Protein AF-A0A9E7U7R5-F1 (afdb_monomer)

Organism: NCBI:txid1364945

Structure (mmCIF, N/CA/C/O backbone):
data_AF-A0A9E7U7R5-F1
#
_entry.id   AF-A0A9E7U7R5-F1
#
loop_
_atom_site.group_PDB
_atom_site.id
_atom_site.type_symbol
_atom_site.label_atom_id
_atom_site.label_alt_id
_atom_site.label_comp_id
_atom_site.label_asym_id
_atom_site.label_entity_id
_atom_site.label_seq_id
_atom_site.pdbx_PDB_ins_code
_atom_site.Cartn_x
_atom_site.Cartn_y
_atom_site.Cartn_z
_atom_site.occupancy
_atom_site.B_iso_or_equiv
_atom_site.auth_seq_id
_atom_site.auth_comp_id
_atom_site.auth_asym_id
_atom_site.auth_atom_id
_atom_site.pdbx_PDB_model_num
ATOM 1 N N . MET A 1 1 ? 7.380 10.469 20.878 1.00 33.31 1 MET A N 1
ATOM 2 C CA . MET A 1 1 ? 8.190 9.343 20.387 1.00 33.31 1 MET A CA 1
ATOM 3 C C . MET A 1 1 ? 7.678 9.127 18.983 1.00 33.31 1 MET A C 1
ATOM 5 O O . MET A 1 1 ? 6.506 8.815 18.859 1.00 33.31 1 MET A O 1
ATOM 9 N N . THR A 1 2 ? 8.424 9.518 17.952 1.00 40.25 2 THR A N 1
ATOM 10 C CA . THR A 1 2 ? 7.983 9.254 16.578 1.00 40.25 2 THR A CA 1
ATOM 11 C C . THR A 1 2 ? 8.034 7.742 16.439 1.00 40.25 2 THR A C 1
ATOM 13 O O . THR A 1 2 ? 9.135 7.192 16.463 1.00 40.25 2 THR A O 1
ATOM 16 N N . ASP A 1 3 ? 6.885 7.067 16.446 1.00 56.72 3 ASP A N 1
ATOM 17 C CA . ASP A 1 3 ? 6.864 5.640 16.147 1.00 56.72 3 ASP A CA 1
ATOM 18 C C . ASP A 1 3 ? 7.475 5.489 14.756 1.00 56.72 3 ASP A C 1
ATOM 20 O O . ASP A 1 3 ? 7.026 6.106 13.788 1.00 56.72 3 ASP A O 1
ATOM 24 N N . ALA A 1 4 ? 8.612 4.797 14.695 1.00 75.75 4 ALA A N 1
ATOM 25 C CA . ALA A 1 4 ? 9.313 4.578 13.445 1.00 75.75 4 ALA A CA 1
ATOM 26 C C . ALA A 1 4 ? 8.384 3.809 12.501 1.00 75.75 4 ALA A C 1
ATOM 28 O O . ALA A 1 4 ? 7.708 2.874 12.931 1.00 75.75 4 ALA A O 1
ATOM 29 N N . VAL A 1 5 ? 8.354 4.200 11.226 1.00 89.56 5 VAL A N 1
ATOM 30 C CA . VAL A 1 5 ? 7.536 3.503 10.233 1.00 89.56 5 VAL A CA 1
ATOM 31 C C . VAL A 1 5 ? 7.956 2.030 10.149 1.00 89.56 5 VAL A C 1
ATOM 33 O O . VAL A 1 5 ? 9.146 1.708 10.088 1.00 89.56 5 VAL A O 1
ATOM 36 N N . ASP A 1 6 ? 6.983 1.123 10.128 1.00 95.75 6 ASP A N 1
ATOM 37 C CA . ASP A 1 6 ? 7.227 -0.293 9.861 1.00 95.75 6 ASP A CA 1
ATOM 38 C C . ASP A 1 6 ? 7.379 -0.497 8.344 1.00 95.75 6 ASP A C 1
ATOM 40 O O . ASP A 1 6 ? 6.399 -0.697 7.621 1.00 95.75 6 ASP A O 1
ATOM 44 N N . VAL A 1 7 ? 8.615 -0.378 7.844 1.00 97.75 7 VAL A N 1
ATOM 45 C CA . VAL A 1 7 ? 8.936 -0.570 6.417 1.00 97.75 7 VAL A CA 1
ATOM 46 C C . VAL A 1 7 ? 8.472 -1.946 5.905 1.00 97.75 7 VAL A C 1
ATOM 48 O O . VAL A 1 7 ? 7.790 -1.972 4.879 1.00 97.75 7 VAL A O 1
ATOM 51 N N . PRO A 1 8 ? 8.752 -3.085 6.581 1.00 98.12 8 PRO A N 1
ATOM 52 C CA . PRO A 1 8 ? 8.209 -4.386 6.182 1.00 98.12 8 PRO A CA 1
ATOM 53 C C . PRO A 1 8 ? 6.685 -4.416 6.005 1.00 98.12 8 PRO A C 1
ATOM 55 O O . PRO A 1 8 ? 6.193 -4.993 5.033 1.00 98.12 8 PRO A O 1
ATOM 58 N N . ALA A 1 9 ? 5.922 -3.789 6.904 1.00 98.25 9 ALA A N 1
ATOM 59 C CA . ALA A 1 9 ? 4.468 -3.732 6.770 1.00 98.25 9 ALA A CA 1
ATOM 60 C C . ALA A 1 9 ? 4.021 -2.944 5.526 1.00 98.25 9 ALA A C 1
ATOM 62 O O . ALA A 1 9 ? 3.140 -3.400 4.795 1.00 98.25 9 ALA A O 1
ATOM 63 N N . HIS A 1 10 ? 4.665 -1.813 5.234 1.00 98.62 10 HIS A N 1
ATOM 64 C CA . HIS A 1 10 ? 4.364 -1.006 4.047 1.00 98.62 10 HIS A CA 1
ATOM 65 C C . HIS A 1 10 ? 4.773 -1.704 2.745 1.00 98.62 10 HIS A C 1
ATOM 67 O O . HIS A 1 10 ? 4.044 -1.638 1.754 1.00 98.62 10 HIS A O 1
ATOM 73 N N . LEU A 1 11 ? 5.890 -2.439 2.752 1.00 98.62 11 LEU A N 1
ATOM 74 C CA . LEU A 1 11 ? 6.293 -3.285 1.631 1.00 98.62 11 LEU A CA 1
ATOM 75 C C . LEU A 1 11 ? 5.212 -4.325 1.309 1.00 98.62 11 LEU A C 1
ATOM 77 O O . LEU A 1 11 ? 4.778 -4.412 0.159 1.00 98.62 11 LEU A O 1
ATOM 81 N N . ARG A 1 12 ? 4.713 -5.046 2.324 1.00 98.75 12 ARG A N 1
ATOM 82 C CA . ARG A 1 12 ? 3.624 -6.031 2.173 1.00 98.75 12 ARG A CA 1
ATOM 83 C C . ARG A 1 12 ? 2.310 -5.391 1.722 1.00 98.75 12 ARG A C 1
ATOM 85 O O . ARG 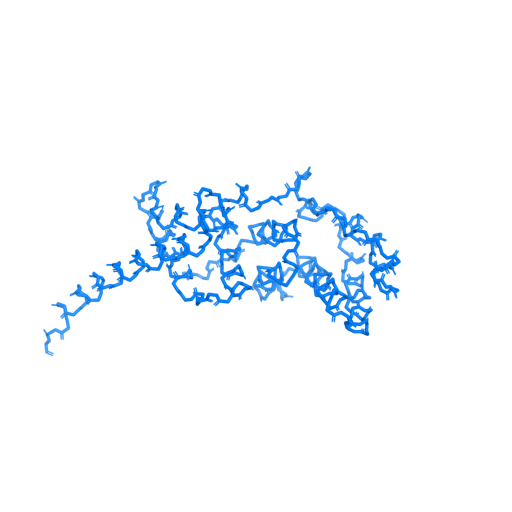A 1 12 ? 1.622 -5.964 0.880 1.00 98.75 12 ARG A O 1
ATOM 92 N N . ALA A 1 13 ? 1.980 -4.206 2.240 1.00 98.75 13 ALA A N 1
ATOM 93 C CA . ALA A 1 13 ? 0.790 -3.452 1.851 1.00 98.75 13 ALA A CA 1
ATOM 94 C C . ALA A 1 13 ? 0.795 -3.117 0.351 1.00 98.75 13 ALA A C 1
ATOM 96 O O . ALA A 1 13 ? -0.131 -3.491 -0.372 1.00 98.75 13 ALA A O 1
ATOM 97 N N . GLY A 1 14 ? 1.865 -2.480 -0.136 1.00 98.69 14 GLY A N 1
ATOM 98 C CA . GLY A 1 14 ? 2.002 -2.152 -1.554 1.00 98.69 14 GLY A CA 1
ATOM 99 C C . GLY A 1 14 ? 2.114 -3.396 -2.440 1.00 98.69 14 GLY A C 1
ATOM 100 O O . GLY A 1 14 ? 1.503 -3.438 -3.505 1.00 98.69 14 GLY A O 1
ATOM 101 N N . ALA A 1 15 ? 2.783 -4.463 -1.981 1.00 98.69 15 ALA A N 1
ATOM 102 C CA . ALA A 1 15 ? 2.848 -5.727 -2.717 1.00 98.69 15 ALA A CA 1
ATOM 103 C C . ALA A 1 15 ? 1.465 -6.369 -2.896 1.00 98.69 15 ALA A C 1
ATOM 105 O O . ALA A 1 15 ? 1.124 -6.794 -3.996 1.00 98.69 15 ALA A O 1
ATOM 106 N N . ALA A 1 16 ? 0.619 -6.371 -1.864 1.00 98.69 16 ALA A N 1
ATOM 107 C CA . ALA A 1 16 ? -0.745 -6.881 -1.976 1.00 98.69 16 ALA A CA 1
ATOM 108 C C . ALA A 1 16 ? -1.624 -6.065 -2.941 1.00 98.69 16 ALA A C 1
ATOM 110 O O . ALA A 1 16 ? -2.442 -6.634 -3.672 1.00 98.69 16 ALA A O 1
ATOM 111 N N . LEU A 1 17 ? -1.443 -4.742 -2.982 1.00 98.69 17 LEU A N 1
ATOM 112 C CA . LEU A 1 17 ? -2.119 -3.861 -3.940 1.00 98.69 17 LEU A CA 1
ATOM 113 C C . LEU A 1 17 ? -1.610 -4.080 -5.369 1.00 98.69 17 LEU A C 1
ATOM 115 O O . LEU A 1 17 ? -2.411 -4.172 -6.304 1.00 98.69 17 LEU A O 1
ATOM 119 N N . TYR A 1 18 ? -0.296 -4.242 -5.530 1.00 98.50 18 TYR A N 1
ATOM 120 C CA . TYR A 1 18 ? 0.342 -4.609 -6.789 1.00 98.50 18 TYR A CA 1
ATOM 121 C C . TYR A 1 18 ? -0.236 -5.920 -7.336 1.00 98.50 18 TYR A C 1
ATOM 123 O O . TYR A 1 18 ? -0.702 -5.952 -8.477 1.00 98.50 18 TYR A O 1
ATOM 131 N N . THR A 1 19 ? -0.300 -6.964 -6.503 1.00 98.19 19 THR A N 1
ATOM 132 C CA . THR A 1 19 ? -0.910 -8.264 -6.827 1.00 98.19 19 THR A CA 1
ATOM 133 C C . THR A 1 19 ? -2.371 -8.116 -7.258 1.00 98.19 19 THR A C 1
ATOM 135 O O . THR A 1 19 ? -2.817 -8.735 -8.223 1.00 98.19 19 THR A O 1
ATOM 138 N N . ALA A 1 20 ? -3.132 -7.229 -6.608 1.00 96.88 20 ALA A N 1
ATOM 139 C CA . ALA A 1 20 ? -4.512 -6.910 -6.987 1.00 96.88 20 ALA A CA 1
ATOM 140 C C . ALA A 1 20 ? -4.629 -6.050 -8.271 1.00 96.88 20 ALA A C 1
ATOM 142 O O . ALA A 1 20 ? -5.730 -5.643 -8.665 1.00 96.88 20 ALA A O 1
ATOM 143 N N . GLY A 1 21 ? -3.507 -5.735 -8.925 1.00 96.56 21 GLY A N 1
ATOM 144 C CA . GLY A 1 21 ? -3.427 -4.892 -10.114 1.00 96.56 21 GLY A CA 1
ATOM 145 C C . GLY A 1 21 ? -3.732 -3.416 -9.851 1.00 96.56 21 GLY A C 1
ATOM 146 O O . GLY A 1 21 ? -3.966 -2.678 -10.815 1.00 96.56 21 GLY A O 1
ATOM 147 N N . ARG A 1 22 ? -3.753 -2.996 -8.579 1.00 97.38 22 ARG A N 1
ATOM 148 C CA . ARG A 1 22 ? -3.993 -1.626 -8.106 1.00 97.38 22 ARG A CA 1
ATOM 149 C C . ARG A 1 22 ? -2.676 -0.861 -8.051 1.00 97.38 22 ARG A C 1
ATOM 151 O O . ARG A 1 22 ? -2.177 -0.524 -6.988 1.00 97.38 22 ARG A O 1
ATOM 158 N N . PHE A 1 23 ? -2.077 -0.637 -9.219 1.00 96.81 23 PHE A N 1
ATOM 159 C CA . PHE A 1 23 ? -0.739 -0.045 -9.296 1.00 96.81 23 PHE A CA 1
ATOM 160 C C . PHE A 1 23 ? -0.686 1.398 -8.796 1.00 96.81 23 PHE A C 1
ATOM 162 O O . PHE A 1 23 ? 0.307 1.761 -8.187 1.00 96.81 23 PHE A O 1
ATOM 169 N N . HIS A 1 24 ? -1.739 2.196 -9.003 1.00 96.62 24 HIS A N 1
ATOM 170 C CA . HIS A 1 24 ? -1.791 3.539 -8.424 1.00 96.62 24 HIS A CA 1
ATOM 171 C C . HIS A 1 24 ? -1.807 3.452 -6.894 1.00 96.62 24 HIS A C 1
ATOM 173 O O . HIS A 1 24 ? -0.837 3.858 -6.282 1.00 96.62 24 HIS A O 1
ATOM 179 N N . ALA A 1 25 ? -2.789 2.771 -6.294 1.00 98.12 25 ALA A N 1
ATOM 180 C CA . ALA A 1 25 ? -2.846 2.575 -4.838 1.00 98.12 25 ALA A CA 1
ATOM 181 C C . ALA A 1 25 ? -1.579 1.943 -4.219 1.00 98.12 25 ALA A C 1
ATOM 183 O O . ALA A 1 25 ? -1.218 2.234 -3.086 1.00 98.12 25 ALA A O 1
ATOM 184 N N . ALA A 1 26 ? -0.894 1.036 -4.927 1.00 98.38 26 ALA A N 1
ATOM 185 C CA . ALA A 1 26 ? 0.327 0.400 -4.421 1.00 98.38 26 ALA A CA 1
ATOM 186 C C . ALA A 1 26 ? 1.460 1.403 -4.138 1.00 98.38 26 ALA A C 1
ATOM 188 O O . ALA A 1 26 ? 2.350 1.100 -3.346 1.00 98.38 26 ALA A O 1
ATOM 189 N N . HIS A 1 27 ? 1.417 2.574 -4.779 1.00 97.75 27 HIS A N 1
ATOM 190 C CA . HIS A 1 27 ? 2.344 3.678 -4.572 1.00 97.75 27 HIS A CA 1
ATOM 191 C C . HIS A 1 27 ? 2.344 4.177 -3.122 1.00 97.75 27 HIS A C 1
ATOM 193 O O . HIS A 1 27 ? 3.408 4.291 -2.517 1.00 97.75 27 HIS A O 1
ATOM 199 N N . ASP A 1 28 ? 1.167 4.433 -2.553 1.00 97.69 28 ASP A N 1
ATOM 200 C CA . ASP A 1 28 ? 1.047 5.285 -1.364 1.00 97.69 28 ASP A CA 1
ATOM 201 C C . ASP A 1 28 ? 1.645 4.656 -0.099 1.00 97.69 28 ASP A C 1
ATOM 203 O O . ASP A 1 28 ? 2.377 5.347 0.617 1.00 97.69 28 ASP A O 1
ATOM 207 N N . PRO A 1 29 ? 1.468 3.342 0.178 1.00 98.50 29 PRO A N 1
ATOM 208 C CA . PRO A 1 29 ? 2.172 2.708 1.287 1.00 98.50 29 PRO A CA 1
ATOM 209 C C . PRO A 1 29 ? 3.695 2.802 1.138 1.00 98.50 29 PRO A C 1
ATOM 211 O O . PRO A 1 29 ? 4.409 3.038 2.115 1.00 98.50 29 PRO A O 1
ATOM 214 N N . TRP A 1 30 ? 4.218 2.633 -0.077 1.00 98.69 30 TRP A N 1
ATOM 215 C CA . TRP A 1 30 ? 5.657 2.720 -0.307 1.00 98.69 30 TRP A CA 1
ATOM 216 C C . TRP A 1 30 ? 6.170 4.157 -0.206 1.00 98.69 30 TRP A C 1
ATOM 218 O O . TRP A 1 30 ? 7.233 4.357 0.381 1.00 98.69 30 TRP A O 1
ATOM 228 N N . GLU A 1 31 ? 5.429 5.154 -0.699 1.00 98.44 31 GLU A N 1
ATOM 229 C CA . GLU A 1 31 ? 5.799 6.569 -0.566 1.00 98.44 31 GLU A CA 1
ATOM 230 C C . GLU A 1 31 ? 5.820 6.998 0.904 1.00 98.4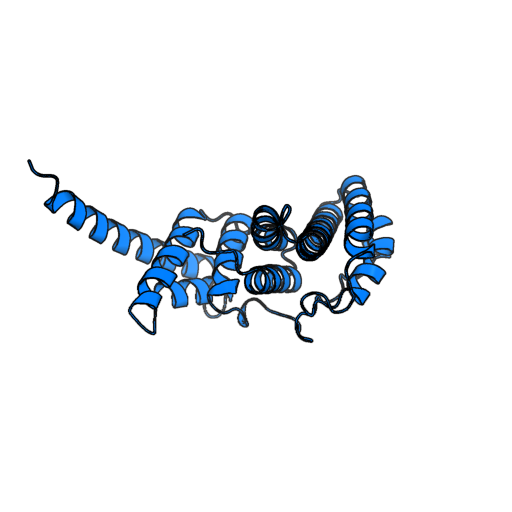4 31 GLU A C 1
ATOM 232 O O . GLU A 1 31 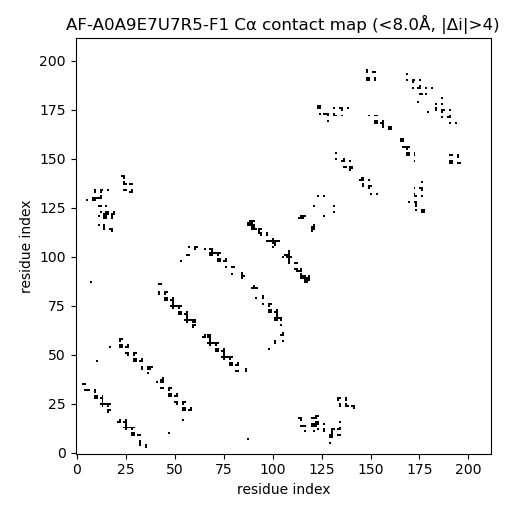? 6.782 7.631 1.349 1.00 98.44 31 GLU A O 1
ATOM 237 N N . HIS A 1 32 ? 4.818 6.588 1.687 1.00 97.75 32 HIS A N 1
ATOM 238 C CA . HIS A 1 32 ? 4.774 6.857 3.122 1.00 97.75 32 HIS A CA 1
ATOM 239 C C . HIS A 1 32 ? 6.027 6.321 3.833 1.00 97.75 32 HIS A C 1
ATOM 241 O O . HIS A 1 32 ? 6.682 7.045 4.589 1.00 97.75 32 HIS A O 1
ATOM 247 N N . ALA A 1 33 ? 6.402 5.066 3.560 1.00 98.19 33 ALA A N 1
ATOM 248 C CA . ALA A 1 33 ? 7.617 4.477 4.112 1.00 98.19 33 ALA A CA 1
ATOM 249 C C . ALA A 1 33 ? 8.887 5.181 3.609 1.00 98.19 33 ALA A C 1
ATOM 251 O O . ALA A 1 33 ? 9.799 5.436 4.396 1.00 98.19 33 ALA A O 1
ATOM 252 N N . TRP A 1 34 ? 8.937 5.544 2.325 1.00 98.50 34 TRP A N 1
ATOM 253 C CA . TRP A 1 34 ? 10.081 6.218 1.714 1.00 98.50 34 TRP A CA 1
ATOM 254 C C . TRP A 1 34 ? 10.341 7.576 2.364 1.00 98.50 34 TRP A C 1
ATOM 256 O O . TRP A 1 34 ? 11.474 7.856 2.757 1.00 98.50 34 TRP A O 1
ATOM 266 N N . LEU A 1 35 ? 9.304 8.397 2.560 1.00 97.69 35 LEU A N 1
ATOM 267 C CA . LEU A 1 35 ? 9.422 9.711 3.201 1.00 97.69 35 LEU A CA 1
ATOM 268 C C . LEU A 1 35 ? 10.071 9.635 4.588 1.00 97.69 35 LEU A C 1
ATOM 270 O O . LEU A 1 35 ? 10.824 10.535 4.959 1.00 97.69 35 LEU A O 1
ATOM 274 N N . ALA A 1 36 ? 9.811 8.562 5.334 1.00 96.81 36 ALA A N 1
ATOM 275 C CA . ALA A 1 36 ? 10.353 8.365 6.672 1.00 96.81 36 ALA A CA 1
ATOM 276 C C . ALA A 1 36 ? 11.816 7.884 6.686 1.00 96.81 36 ALA A C 1
ATOM 278 O O . ALA A 1 36 ? 12.528 8.148 7.658 1.00 96.81 36 ALA A O 1
ATOM 279 N N . VAL A 1 37 ? 12.279 7.194 5.636 1.00 96.94 37 VAL A N 1
ATOM 280 C CA . VAL A 1 37 ? 13.612 6.558 5.612 1.00 96.94 37 VAL A CA 1
ATOM 281 C C . VAL A 1 37 ? 14.587 7.153 4.595 1.00 96.94 37 VAL A C 1
ATOM 283 O O . VAL A 1 37 ? 15.779 6.854 4.661 1.00 96.94 37 VAL A O 1
ATOM 286 N N . ARG A 1 38 ? 14.131 8.030 3.688 1.00 96.88 38 ARG A N 1
ATOM 287 C CA . ARG A 1 38 ? 14.928 8.544 2.555 1.00 96.88 38 ARG A CA 1
ATOM 288 C C . ARG A 1 38 ? 16.266 9.183 2.929 1.00 96.88 38 ARG A C 1
ATOM 290 O O . ARG A 1 38 ? 17.196 9.149 2.131 1.00 96.88 38 ARG A O 1
ATOM 297 N N . ASP A 1 39 ? 16.361 9.744 4.132 1.00 96.56 39 ASP A N 1
ATOM 298 C CA . ASP A 1 39 ? 17.554 10.445 4.619 1.00 96.56 39 ASP A CA 1
ATOM 299 C C . ASP A 1 39 ? 18.406 9.585 5.576 1.00 96.56 39 ASP A C 1
ATOM 301 O O . ASP A 1 39 ? 19.482 10.010 5.999 1.00 96.56 39 ASP A O 1
ATOM 305 N N . THR A 1 40 ? 17.936 8.388 5.951 1.00 96.31 40 THR A N 1
ATOM 306 C CA . THR A 1 40 ? 18.528 7.571 7.030 1.00 96.31 40 THR A CA 1
ATOM 307 C C . THR A 1 40 ? 18.840 6.127 6.635 1.00 96.31 40 THR A C 1
ATOM 309 O O . THR A 1 40 ? 19.749 5.540 7.223 1.00 96.31 40 THR A O 1
ATOM 312 N N . ALA A 1 41 ? 18.157 5.565 5.636 1.00 96.50 41 ALA A N 1
ATOM 313 C CA . ALA A 1 41 ? 18.374 4.207 5.140 1.00 96.50 41 ALA A CA 1
ATOM 314 C C . ALA A 1 41 ? 18.407 4.203 3.596 1.00 96.50 41 ALA A C 1
ATOM 316 O O . ALA A 1 41 ? 17.365 4.063 2.958 1.00 96.50 41 ALA A O 1
ATOM 317 N N . PRO A 1 42 ? 19.588 4.384 2.973 1.00 96.56 42 PRO A N 1
ATOM 318 C CA . PRO A 1 42 ? 19.700 4.572 1.524 1.00 96.56 42 PRO A CA 1
ATOM 319 C C . PRO A 1 42 ? 19.237 3.359 0.705 1.00 96.56 42 PRO A C 1
ATOM 321 O O . PRO A 1 42 ? 18.623 3.554 -0.341 1.00 96.56 42 PRO A O 1
ATOM 324 N N . ASP A 1 43 ? 19.477 2.133 1.181 1.00 97.75 43 ASP A N 1
ATOM 325 C CA . ASP A 1 43 ? 19.045 0.917 0.477 1.00 97.75 43 ASP A CA 1
ATOM 326 C C . ASP A 1 43 ? 17.516 0.757 0.525 1.00 97.75 43 ASP A C 1
ATOM 328 O O . ASP A 1 43 ? 16.898 0.535 -0.516 1.00 97.75 43 ASP A O 1
ATOM 332 N N . ASP A 1 44 ? 16.892 0.988 1.693 1.00 98.12 44 ASP A N 1
ATOM 333 C CA . ASP A 1 44 ? 15.426 0.997 1.830 1.00 98.12 44 ASP A CA 1
ATOM 334 C C . ASP A 1 44 ? 14.817 2.092 0.942 1.00 98.12 44 ASP A C 1
ATOM 336 O O . ASP A 1 44 ? 13.821 1.876 0.252 1.00 98.12 44 ASP A O 1
ATOM 340 N N . ALA A 1 45 ? 15.435 3.276 0.929 1.00 98.12 45 ALA A N 1
ATOM 341 C CA . ALA A 1 45 ? 14.988 4.400 0.122 1.00 98.12 45 ALA A CA 1
ATOM 342 C C . ALA A 1 45 ? 15.058 4.093 -1.381 1.00 98.12 45 ALA A C 1
ATOM 344 O O . ALA A 1 45 ? 14.122 4.414 -2.111 1.00 98.12 45 ALA A O 1
ATOM 345 N N . ALA A 1 46 ? 16.142 3.465 -1.844 1.00 98.62 46 ALA A N 1
ATOM 346 C CA . ALA A 1 46 ? 16.307 3.066 -3.238 1.00 98.62 46 ALA A CA 1
ATOM 347 C C . ALA A 1 46 ? 15.327 1.952 -3.636 1.00 98.62 46 ALA A C 1
ATOM 349 O O . ALA A 1 46 ? 14.708 2.044 -4.696 1.00 98.62 46 ALA A O 1
ATOM 350 N N . LEU A 1 47 ? 15.128 0.946 -2.775 1.00 98.81 47 LEU A N 1
ATOM 351 C CA . LEU A 1 47 ? 14.132 -0.108 -2.977 1.00 98.81 47 LEU A CA 1
ATOM 352 C C . LEU A 1 47 ? 12.729 0.486 -3.141 1.00 98.81 47 LEU A C 1
ATOM 354 O O . LEU A 1 47 ? 12.073 0.247 -4.155 1.00 98.81 47 LEU A O 1
ATOM 358 N N . LEU A 1 48 ? 12.281 1.281 -2.166 1.00 98.81 48 LEU A N 1
ATOM 359 C CA . LEU A 1 48 ? 10.939 1.863 -2.162 1.00 98.81 48 LEU A CA 1
ATOM 360 C C . LEU A 1 48 ? 10.731 2.775 -3.373 1.00 98.81 48 LEU A C 1
ATOM 362 O O . LEU A 1 48 ? 9.723 2.647 -4.061 1.00 98.81 48 LEU A O 1
ATOM 366 N N . GLN A 1 49 ? 11.711 3.621 -3.698 1.00 98.62 49 GLN A N 1
ATOM 367 C CA . GLN A 1 49 ? 11.624 4.507 -4.856 1.00 98.62 49 GLN A CA 1
ATOM 368 C C . GLN A 1 49 ? 11.602 3.735 -6.182 1.00 98.62 49 GLN A C 1
ATOM 370 O O . GLN A 1 49 ? 10.868 4.093 -7.100 1.00 98.62 49 GLN A O 1
ATOM 375 N N . GLY A 1 50 ? 12.354 2.640 -6.289 1.00 98.69 50 GLY A N 1
ATOM 376 C CA . GLY A 1 50 ? 12.301 1.756 -7.450 1.00 98.69 50 GLY A CA 1
ATOM 377 C C . GLY A 1 50 ? 10.930 1.098 -7.638 1.00 98.69 50 GLY A C 1
ATOM 378 O O . GLY A 1 50 ? 10.408 1.058 -8.757 1.00 98.69 50 GLY A O 1
ATOM 379 N N . LEU A 1 51 ? 10.314 0.631 -6.550 1.00 98.75 51 LEU A N 1
ATOM 380 C CA . LEU A 1 51 ? 8.968 0.052 -6.562 1.00 98.75 51 LEU A CA 1
ATOM 381 C C . LEU A 1 51 ? 7.894 1.100 -6.908 1.00 98.75 51 LEU A C 1
ATOM 383 O O . LEU A 1 51 ? 7.078 0.853 -7.797 1.00 98.75 51 LEU A O 1
ATOM 387 N N . ILE A 1 52 ? 7.962 2.289 -6.299 1.00 98.81 52 ILE A N 1
ATOM 388 C CA . ILE A 1 52 ? 7.126 3.470 -6.593 1.00 98.81 52 ILE A CA 1
ATOM 389 C C . ILE A 1 52 ? 7.154 3.813 -8.088 1.00 98.81 52 ILE A C 1
ATOM 391 O O . ILE A 1 52 ? 6.114 3.918 -8.740 1.00 98.81 52 ILE A O 1
ATOM 395 N N . GLN A 1 53 ? 8.350 3.927 -8.669 1.00 98.69 53 GLN A N 1
ATOM 396 C CA . GLN A 1 53 ? 8.498 4.267 -10.085 1.00 98.69 53 GLN A CA 1
ATOM 397 C C . GLN A 1 53 ? 8.008 3.132 -10.996 1.00 98.69 53 GLN A C 1
ATOM 399 O O . GLN A 1 53 ? 7.444 3.391 -12.061 1.00 98.69 53 GLN A O 1
ATOM 404 N N . THR A 1 54 ? 8.165 1.872 -10.574 1.00 98.56 54 THR A N 1
ATOM 405 C CA . THR A 1 54 ? 7.656 0.703 -11.307 1.00 98.56 54 THR A CA 1
ATOM 406 C C . THR A 1 54 ? 6.130 0.730 -11.405 1.00 98.56 54 THR A C 1
ATOM 408 O O . THR A 1 54 ? 5.572 0.545 -12.492 1.00 98.56 54 THR A O 1
ATOM 411 N N . THR A 1 55 ? 5.428 0.980 -10.299 1.00 98.19 55 THR A N 1
ATOM 412 C CA . THR A 1 55 ? 3.961 1.033 -10.298 1.00 98.19 55 THR A CA 1
ATOM 413 C C . THR A 1 55 ? 3.415 2.270 -10.993 1.00 98.19 55 THR A C 1
ATOM 415 O O . THR A 1 55 ? 2.450 2.152 -11.756 1.00 98.19 55 THR A O 1
ATOM 418 N N . ALA A 1 56 ? 4.068 3.422 -10.835 1.00 97.94 56 ALA A N 1
ATOM 419 C CA . ALA A 1 56 ? 3.741 4.620 -11.597 1.00 97.94 56 ALA A CA 1
ATOM 420 C C . ALA A 1 56 ? 3.889 4.365 -13.110 1.00 97.94 56 ALA A C 1
ATOM 422 O O . ALA A 1 56 ? 2.965 4.640 -13.880 1.00 97.94 56 ALA A O 1
ATOM 423 N N . ALA A 1 57 ? 4.988 3.742 -13.554 1.00 98.06 57 ALA A N 1
ATOM 424 C CA . ALA A 1 57 ? 5.190 3.394 -14.961 1.00 98.06 57 ALA A CA 1
ATOM 425 C C . ALA A 1 57 ? 4.069 2.492 -15.506 1.00 98.06 57 ALA A C 1
ATOM 427 O O . ALA A 1 57 ? 3.533 2.743 -16.588 1.00 98.06 57 ALA A O 1
ATOM 428 N N . LEU A 1 58 ? 3.666 1.472 -14.742 1.00 96.94 58 LEU A N 1
ATOM 429 C CA . LEU A 1 58 ? 2.559 0.579 -15.095 1.00 96.94 58 LEU A CA 1
ATOM 430 C C . LEU A 1 58 ? 1.211 1.304 -15.185 1.00 96.94 58 LEU A C 1
ATOM 432 O O . LEU A 1 58 ? 0.442 1.060 -16.122 1.00 96.94 58 LEU A O 1
ATOM 436 N N . HIS A 1 59 ? 0.918 2.191 -14.233 1.00 96.19 59 HIS A N 1
ATOM 437 C CA . HIS A 1 59 ? -0.295 3.006 -14.243 1.00 96.19 59 HIS A CA 1
ATOM 438 C C . HIS A 1 59 ? -0.342 3.908 -15.486 1.00 96.19 59 HIS A C 1
ATOM 440 O O . HIS A 1 59 ? -1.311 3.868 -16.249 1.00 96.19 59 HIS A O 1
ATOM 446 N N . HIS A 1 60 ? 0.746 4.635 -15.758 1.00 96.12 60 HIS A N 1
ATOM 447 C CA . HIS A 1 60 ? 0.880 5.488 -16.938 1.00 96.12 60 HIS A CA 1
ATOM 448 C C . HIS A 1 60 ? 0.737 4.700 -18.245 1.00 96.12 60 HIS A C 1
ATOM 450 O O . HIS A 1 60 ? 0.023 5.129 -19.155 1.00 96.12 60 HIS A O 1
ATOM 456 N N . ALA A 1 61 ? 1.358 3.522 -18.330 1.00 94.44 61 ALA A N 1
ATOM 457 C CA . ALA A 1 61 ? 1.280 2.669 -19.507 1.00 94.44 61 ALA A CA 1
ATOM 458 C C . ALA A 1 61 ? -0.163 2.218 -19.788 1.00 94.44 61 ALA A C 1
ATOM 460 O O . ALA A 1 61 ? -0.625 2.302 -20.929 1.00 94.44 61 ALA A O 1
ATOM 461 N N . ARG A 1 62 ? -0.905 1.807 -18.748 1.00 93.00 62 ARG A N 1
ATOM 462 C CA . ARG A 1 62 ? -2.325 1.425 -18.851 1.00 93.00 62 ARG A CA 1
ATOM 463 C C . ARG A 1 62 ? -3.237 2.599 -19.211 1.00 93.00 62 ARG A C 1
ATOM 465 O O . ARG A 1 62 ? -4.208 2.402 -19.935 1.00 93.00 62 ARG A O 1
ATOM 472 N N . ALA A 1 63 ? -2.908 3.807 -18.762 1.00 93.38 63 ALA A N 1
ATOM 473 C CA . ALA A 1 63 ? -3.614 5.035 -19.127 1.00 93.38 63 ALA A CA 1
ATOM 474 C C . ALA A 1 63 ? -3.279 5.541 -20.550 1.00 93.38 63 ALA A C 1
ATOM 476 O O . ALA A 1 63 ? -3.833 6.543 -20.999 1.00 93.38 63 ALA A O 1
ATOM 477 N N . GLY A 1 64 ? -2.369 4.875 -21.275 1.00 93.19 64 GLY A N 1
ATOM 478 C CA . GLY A 1 64 ? -1.931 5.278 -22.614 1.00 93.19 64 GLY A CA 1
ATOM 479 C C . GLY A 1 64 ? -0.874 6.389 -22.629 1.00 93.19 64 GLY A C 1
ATOM 480 O O . GLY A 1 64 ? -0.468 6.828 -23.708 1.00 93.19 64 GLY A O 1
ATOM 481 N N . ASN A 1 65 ? -0.382 6.816 -21.462 1.00 94.19 65 ASN A N 1
ATOM 482 C CA . ASN A 1 65 ? 0.704 7.781 -21.337 1.00 94.19 65 ASN A CA 1
ATOM 483 C C . ASN A 1 65 ? 2.066 7.082 -21.490 1.00 94.19 65 ASN A C 1
ATOM 485 O O . ASN A 1 65 ? 2.738 6.747 -20.514 1.00 94.19 65 ASN A O 1
ATOM 489 N N . ARG A 1 66 ? 2.461 6.856 -22.746 1.00 92.12 66 ARG A N 1
ATOM 490 C CA . ARG A 1 66 ? 3.687 6.118 -23.093 1.00 92.12 66 ARG A CA 1
ATOM 491 C C . ARG A 1 66 ? 4.961 6.836 -22.661 1.00 92.12 66 ARG A C 1
ATOM 493 O O . ARG A 1 66 ? 5.851 6.197 -22.125 1.00 92.12 66 ARG A O 1
ATOM 500 N N . GLU A 1 67 ? 5.038 8.146 -22.883 1.00 92.44 67 GLU A N 1
ATOM 501 C CA . GLU A 1 67 ? 6.228 8.936 -22.546 1.00 92.44 67 GLU A CA 1
ATOM 502 C C . GLU A 1 67 ? 6.495 8.917 -21.037 1.00 92.44 67 GLU A C 1
ATOM 504 O O . GLU A 1 67 ? 7.617 8.635 -20.615 1.00 92.44 67 GLU A O 1
ATOM 509 N N . GLY A 1 68 ? 5.443 9.113 -20.230 1.00 94.44 68 GLY A N 1
ATOM 510 C CA . GLY A 1 68 ? 5.534 8.986 -18.777 1.00 94.44 68 GLY A CA 1
ATOM 511 C C . GLY A 1 68 ? 5.974 7.585 -18.352 1.00 94.44 68 GLY A C 1
ATOM 512 O O . GLY A 1 68 ? 6.900 7.451 -17.557 1.00 94.44 68 GLY A O 1
ATOM 513 N N . ALA A 1 69 ? 5.379 6.541 -18.936 1.00 96.38 69 ALA A N 1
ATOM 514 C CA . ALA A 1 69 ? 5.745 5.159 -18.631 1.00 96.38 69 ALA A CA 1
ATOM 515 C C . ALA A 1 69 ? 7.221 4.847 -18.934 1.00 96.38 69 ALA A C 1
ATOM 517 O O . ALA A 1 69 ? 7.895 4.247 -18.102 1.00 96.38 69 ALA A O 1
ATOM 518 N N . THR A 1 70 ? 7.740 5.287 -20.086 1.00 96.69 70 THR A N 1
ATOM 519 C CA . THR A 1 70 ? 9.144 5.074 -20.469 1.00 96.69 70 THR A CA 1
ATOM 520 C C . THR A 1 70 ? 10.108 5.719 -19.478 1.00 96.69 70 THR A C 1
ATOM 522 O O . THR A 1 70 ? 11.044 5.062 -19.019 1.00 96.69 70 THR A O 1
ATOM 525 N N . GLY A 1 71 ? 9.885 6.991 -19.133 1.00 96.88 71 GLY A N 1
ATOM 526 C CA . GLY A 1 71 ? 10.757 7.717 -18.208 1.00 96.88 71 GLY A CA 1
ATOM 527 C C . GLY A 1 71 ? 10.762 7.102 -16.807 1.00 96.88 71 GLY A C 1
ATOM 528 O O . GLY A 1 71 ? 11.825 6.897 -16.222 1.00 96.88 71 GLY A O 1
ATOM 529 N N . LEU A 1 72 ? 9.579 6.745 -16.301 1.00 98.31 72 LEU A N 1
ATOM 530 C CA . LEU A 1 72 ? 9.418 6.123 -14.988 1.00 98.31 72 LEU A CA 1
ATOM 531 C C . LEU A 1 72 ? 10.040 4.721 -14.939 1.00 98.31 72 LEU A C 1
ATOM 533 O O . LEU A 1 72 ? 10.730 4.405 -13.976 1.00 98.31 72 LEU A O 1
ATOM 537 N N . ALA A 1 73 ? 9.887 3.910 -15.990 1.00 98.31 73 ALA A N 1
ATOM 538 C CA . ALA A 1 73 ? 10.509 2.587 -16.060 1.00 98.31 73 ALA A CA 1
ATOM 539 C C . ALA A 1 73 ? 12.046 2.663 -16.093 1.00 98.31 73 ALA A C 1
ATOM 541 O O . ALA A 1 73 ? 12.716 1.861 -15.443 1.00 98.31 73 ALA A O 1
ATOM 542 N N . GLY A 1 74 ? 12.610 3.647 -16.804 1.00 97.94 74 GLY A N 1
ATOM 543 C CA . GLY A 1 74 ? 14.050 3.920 -16.772 1.00 97.94 74 GLY A CA 1
ATOM 544 C C . GLY A 1 74 ? 14.526 4.323 -15.375 1.00 97.94 74 GLY A C 1
ATOM 545 O O . GLY A 1 74 ? 15.459 3.726 -14.846 1.00 97.94 74 GLY A O 1
ATOM 546 N N . SER A 1 75 ? 13.824 5.261 -14.733 1.00 98.19 75 SER A N 1
ATOM 547 C CA . SER A 1 75 ? 14.140 5.693 -13.367 1.00 98.19 75 SER A CA 1
ATOM 548 C C . SER A 1 75 ? 14.024 4.555 -12.349 1.00 98.19 75 SER A C 1
ATOM 550 O O . SER A 1 75 ? 14.876 4.446 -11.470 1.00 98.19 75 SER A O 1
ATOM 552 N N . ALA A 1 76 ? 13.011 3.694 -12.468 1.00 98.50 76 ALA A N 1
ATOM 553 C CA . ALA A 1 76 ? 12.864 2.511 -11.627 1.00 98.50 76 ALA A CA 1
ATOM 554 C C . ALA A 1 76 ? 14.079 1.581 -11.749 1.00 98.50 76 ALA A C 1
ATOM 556 O O . ALA A 1 76 ? 14.591 1.103 -10.738 1.00 98.50 76 ALA A O 1
ATOM 557 N N . ALA A 1 77 ? 14.573 1.363 -12.973 1.00 98.31 77 ALA A N 1
ATOM 558 C CA . ALA A 1 77 ? 15.741 0.521 -13.212 1.00 98.31 77 ALA A CA 1
ATOM 559 C C . ALA A 1 77 ? 17.001 1.114 -12.569 1.00 98.31 77 ALA A C 1
ATOM 561 O O . ALA A 1 77 ? 17.757 0.377 -11.939 1.00 98.31 77 ALA A O 1
ATOM 562 N N . ASP A 1 78 ? 17.188 2.433 -12.663 1.00 98.38 78 ASP A N 1
ATOM 563 C CA . ASP A 1 78 ? 18.323 3.129 -12.049 1.00 98.38 78 ASP A CA 1
ATOM 564 C C . ASP A 1 78 ? 18.319 2.995 -10.517 1.00 98.38 78 ASP A C 1
ATOM 566 O O . ASP A 1 78 ? 19.359 2.702 -9.925 1.00 98.38 78 ASP A O 1
ATOM 570 N N . TYR A 1 79 ? 17.157 3.151 -9.869 1.00 98.44 79 TYR A N 1
ATOM 571 C CA . TYR A 1 79 ? 17.033 2.968 -8.418 1.00 98.44 79 TYR A CA 1
ATOM 572 C C . TYR A 1 79 ? 17.297 1.521 -7.994 1.00 98.44 79 TYR A C 1
ATOM 574 O O . TYR A 1 79 ? 18.049 1.282 -7.050 1.00 98.44 79 TYR A O 1
ATOM 582 N N . LEU A 1 80 ? 16.717 0.550 -8.705 1.00 98.38 80 LEU A N 1
ATOM 583 C CA . LEU A 1 80 ? 16.834 -0.862 -8.341 1.00 98.38 80 LEU A CA 1
ATOM 584 C C . LEU A 1 80 ? 18.191 -1.474 -8.699 1.00 98.38 80 LEU A C 1
ATOM 586 O O . LEU A 1 80 ? 18.505 -2.537 -8.172 1.00 98.38 80 LEU A O 1
ATOM 590 N N . ALA A 1 81 ? 19.003 -0.851 -9.558 1.00 96.88 81 ALA A N 1
ATOM 591 C CA . ALA A 1 81 ? 20.289 -1.402 -9.993 1.00 96.88 81 ALA A CA 1
ATOM 592 C C . ALA A 1 81 ? 21.301 -1.590 -8.848 1.00 96.88 81 ALA A C 1
ATOM 594 O O . ALA A 1 81 ? 22.137 -2.488 -8.916 1.00 96.88 81 ALA A O 1
ATOM 595 N N . GLY A 1 82 ? 21.242 -0.737 -7.819 1.00 93.56 82 GLY A N 1
ATOM 596 C CA . GLY A 1 82 ? 22.167 -0.766 -6.679 1.00 93.56 82 GLY A CA 1
ATOM 597 C C . GLY A 1 82 ? 21.665 -1.528 -5.450 1.00 93.56 82 GLY A C 1
ATOM 598 O O . GLY A 1 82 ? 22.441 -1.733 -4.521 1.00 93.56 82 GLY A O 1
ATOM 599 N N . VAL A 1 83 ? 20.392 -1.930 -5.428 1.00 97.94 83 VAL A N 1
ATOM 600 C CA . VAL A 1 83 ? 19.782 -2.608 -4.274 1.00 97.94 83 VAL A CA 1
ATOM 601 C C . VAL A 1 83 ? 20.264 -4.069 -4.216 1.00 97.94 83 VAL A C 1
ATOM 603 O O . VAL A 1 83 ? 20.248 -4.735 -5.248 1.00 97.94 83 VAL A O 1
ATOM 606 N N . PRO A 1 84 ? 20.705 -4.609 -3.068 1.00 96.06 84 PRO A N 1
ATOM 607 C CA . PRO A 1 84 ? 21.056 -6.029 -2.964 1.00 96.06 84 PRO A CA 1
ATOM 608 C C . PRO A 1 84 ? 19.872 -6.962 -3.264 1.00 96.06 84 PRO A C 1
ATOM 610 O O . PRO A 1 84 ? 18.733 -6.642 -2.930 1.00 96.06 84 PRO A O 1
ATOM 613 N N . ASP A 1 85 ? 20.141 -8.127 -3.857 1.00 90.56 85 ASP A N 1
ATOM 614 C CA . ASP A 1 85 ? 19.105 -9.090 -4.281 1.00 90.56 85 ASP A CA 1
ATOM 615 C C . ASP A 1 85 ? 18.313 -9.691 -3.106 1.00 90.56 85 ASP A C 1
ATOM 617 O O . ASP A 1 85 ? 17.192 -10.153 -3.286 1.00 90.56 85 ASP A O 1
ATOM 621 N N . ASP A 1 86 ? 18.891 -9.688 -1.903 1.00 91.25 86 ASP A N 1
ATOM 622 C CA . ASP A 1 86 ? 18.288 -10.174 -0.659 1.00 91.25 86 ASP A CA 1
ATOM 623 C C . ASP A 1 86 ? 17.748 -9.041 0.233 1.00 91.25 86 ASP A C 1
ATOM 625 O O . ASP A 1 86 ? 17.315 -9.273 1.365 1.00 91.25 86 ASP A O 1
ATOM 629 N N . HIS A 1 87 ? 17.756 -7.794 -0.249 1.00 97.94 87 HIS A N 1
ATOM 630 C CA . HIS A 1 87 ? 17.335 -6.659 0.560 1.00 97.94 87 HIS A CA 1
ATOM 631 C C . HIS A 1 87 ? 15.834 -6.730 0.878 1.00 97.94 87 HIS A C 1
ATOM 633 O O . HIS A 1 87 ? 14.988 -6.702 -0.016 1.00 97.94 87 HIS A O 1
ATOM 639 N N . ARG A 1 88 ? 15.509 -6.804 2.179 1.00 97.19 88 ARG A N 1
ATOM 640 C CA . ARG A 1 88 ? 14.133 -6.942 2.700 1.00 97.19 88 ARG A CA 1
ATOM 641 C C . ARG A 1 88 ? 13.386 -8.164 2.148 1.00 97.19 88 ARG A C 1
ATOM 643 O O . ARG A 1 88 ? 12.157 -8.148 2.118 1.00 97.19 88 ARG A O 1
ATOM 650 N N . ASP A 1 89 ? 14.125 -9.182 1.703 1.00 97.81 89 ASP A N 1
ATOM 651 C CA . ASP A 1 89 ? 13.581 -10.412 1.120 1.00 97.81 89 ASP A CA 1
ATOM 652 C C . ASP A 1 89 ? 12.652 -10.160 -0.088 1.00 97.81 89 ASP A C 1
ATOM 654 O O . ASP A 1 89 ? 11.765 -10.970 -0.377 1.00 97.81 89 ASP A O 1
ATOM 658 N N . VAL A 1 90 ? 12.838 -9.030 -0.789 1.00 98.19 90 VAL A N 1
ATOM 659 C CA . VAL A 1 90 ? 12.087 -8.670 -1.999 1.00 98.19 90 VAL A CA 1
ATOM 660 C C . VAL A 1 90 ? 12.764 -9.278 -3.223 1.00 98.19 90 VAL A C 1
ATOM 662 O O . VAL A 1 90 ? 13.905 -8.949 -3.535 1.00 98.19 90 VAL A O 1
ATOM 665 N N . ASP A 1 91 ? 12.040 -10.113 -3.965 1.00 97.25 91 ASP A N 1
ATOM 666 C CA . ASP A 1 91 ? 12.540 -10.708 -5.208 1.00 97.25 91 ASP A CA 1
ATOM 667 C C . ASP A 1 91 ? 12.528 -9.679 -6.353 1.00 97.25 91 ASP A C 1
ATOM 669 O O . ASP A 1 91 ? 11.506 -9.441 -7.007 1.00 97.25 91 ASP A O 1
ATOM 673 N N . LEU A 1 92 ? 13.671 -9.022 -6.568 1.00 97.38 92 LEU A N 1
ATOM 674 C CA . LEU A 1 92 ? 13.822 -7.949 -7.555 1.00 97.38 92 LEU A CA 1
ATOM 675 C C . LEU A 1 92 ? 14.135 -8.440 -8.968 1.00 97.38 92 LEU A C 1
ATOM 677 O O . LEU A 1 92 ? 13.955 -7.677 -9.921 1.00 97.38 92 LEU A O 1
ATOM 681 N N . ASP A 1 93 ? 14.589 -9.680 -9.136 1.00 97.00 93 ASP A N 1
ATOM 682 C CA . ASP A 1 93 ? 15.031 -10.196 -10.433 1.00 97.00 93 ASP A CA 1
ATOM 683 C C . ASP A 1 93 ? 13.924 -10.152 -11.500 1.00 97.00 93 ASP A C 1
ATOM 685 O O . ASP A 1 93 ? 14.168 -9.613 -12.591 1.00 97.00 93 ASP A O 1
ATOM 689 N N . PRO A 1 94 ? 12.684 -10.609 -11.221 1.00 96.81 94 PRO A N 1
ATOM 690 C CA . PRO A 1 94 ? 11.587 -10.499 -12.176 1.00 96.81 94 PRO A CA 1
ATOM 691 C C . PRO A 1 94 ? 11.275 -9.046 -12.549 1.00 96.81 94 PRO A C 1
ATOM 693 O O . PRO A 1 94 ? 11.048 -8.743 -13.722 1.00 96.81 94 PRO A O 1
ATOM 696 N N . ILE A 1 95 ? 11.300 -8.134 -11.572 1.00 97.50 95 ILE A N 1
ATOM 697 C CA . ILE A 1 95 ? 11.011 -6.710 -11.786 1.00 97.50 95 ILE A CA 1
ATOM 698 C C . ILE A 1 95 ? 12.092 -6.075 -12.663 1.00 97.50 95 ILE A C 1
ATOM 700 O O . ILE A 1 95 ? 11.779 -5.440 -13.671 1.00 97.50 95 ILE A O 1
ATOM 704 N N . ARG A 1 96 ? 13.370 -6.306 -12.355 1.00 97.94 96 ARG A N 1
ATOM 705 C CA . ARG A 1 96 ? 14.501 -5.806 -13.150 1.00 97.94 96 ARG A CA 1
ATOM 706 C C . ARG A 1 96 ? 14.471 -6.319 -14.585 1.00 97.94 96 ARG A C 1
ATOM 708 O O . ARG A 1 96 ? 14.741 -5.550 -15.504 1.00 97.94 96 ARG A O 1
ATOM 715 N N . ALA A 1 97 ? 14.110 -7.585 -14.792 1.00 97.31 97 ALA A N 1
ATOM 716 C CA . ALA A 1 97 ? 13.964 -8.160 -16.127 1.00 97.31 97 ALA A CA 1
ATOM 717 C C . ALA A 1 97 ? 12.779 -7.560 -16.909 1.00 97.31 97 ALA A C 1
ATOM 719 O O . ALA A 1 97 ? 12.825 -7.472 -18.137 1.00 97.31 97 ALA A O 1
ATOM 720 N N . PHE A 1 98 ? 11.730 -7.128 -16.208 1.00 97.75 98 PHE A N 1
ATOM 721 C CA . PHE A 1 98 ? 10.523 -6.550 -16.795 1.00 97.75 98 PHE A CA 1
ATOM 722 C C . PHE A 1 98 ? 10.695 -5.086 -17.235 1.00 97.75 98 PHE A C 1
ATOM 724 O O . PHE A 1 98 ? 10.165 -4.679 -18.275 1.00 97.75 98 PHE A O 1
ATOM 731 N N . LEU A 1 99 ? 11.462 -4.290 -16.483 1.00 98.06 99 LEU A N 1
ATOM 732 C CA . LEU A 1 99 ? 11.594 -2.843 -16.696 1.00 98.06 99 LEU A CA 1
ATOM 733 C C . LEU A 1 99 ? 12.079 -2.425 -18.099 1.00 98.06 99 LEU A C 1
ATOM 735 O O . LEU A 1 99 ? 11.488 -1.495 -18.651 1.00 98.06 99 LEU A O 1
ATOM 739 N N . PRO A 1 100 ? 13.063 -3.088 -18.744 1.00 97.25 100 PRO A N 1
ATOM 740 C CA . PRO A 1 100 ? 13.457 -2.749 -20.113 1.00 97.25 100 PRO A CA 1
ATOM 741 C C . PRO A 1 100 ? 12.316 -2.906 -21.127 1.00 97.25 100 PRO A C 1
ATOM 743 O O . PRO A 1 100 ? 12.174 -2.090 -22.039 1.00 97.25 100 PRO A O 1
ATOM 746 N N . GLY A 1 101 ? 11.479 -3.935 -20.956 1.00 96.25 101 GLY A N 1
ATOM 747 C CA . GLY A 1 101 ? 10.291 -4.143 -21.780 1.00 96.25 101 GLY A CA 1
ATOM 748 C C . GLY A 1 101 ? 9.259 -3.044 -21.548 1.00 96.25 101 GLY A C 1
ATOM 749 O O . GLY A 1 101 ? 8.773 -2.451 -22.512 1.00 96.25 101 GLY A O 1
ATOM 750 N N . LEU A 1 102 ? 8.993 -2.709 -20.280 1.00 96.00 102 LEU A N 1
ATOM 751 C CA . LEU A 1 102 ? 8.062 -1.640 -19.906 1.00 96.00 102 LEU A CA 1
ATOM 752 C C . LEU A 1 102 ? 8.508 -0.274 -20.429 1.00 96.00 102 LEU A C 1
ATOM 754 O O . LEU A 1 102 ? 7.679 0.486 -20.930 1.00 96.00 102 LEU A O 1
ATOM 758 N N . ALA A 1 103 ? 9.811 0.007 -20.379 1.00 94.62 103 ALA A N 1
ATOM 759 C CA . ALA A 1 103 ? 10.388 1.228 -20.922 1.00 94.62 103 ALA A CA 1
ATOM 760 C C . ALA A 1 103 ? 10.161 1.352 -22.438 1.00 94.62 103 ALA A C 1
ATOM 762 O O . ALA A 1 103 ? 9.978 2.460 -22.943 1.00 94.62 103 ALA A O 1
ATOM 763 N N . ALA A 1 104 ? 10.128 0.231 -23.166 1.00 93.19 104 ALA A N 1
ATOM 764 C CA . ALA A 1 104 ? 9.828 0.218 -24.594 1.00 93.19 104 ALA A CA 1
ATOM 765 C C . ALA A 1 104 ? 8.322 0.364 -24.881 1.00 93.19 104 ALA A C 1
ATOM 767 O O . ALA A 1 104 ? 7.927 1.205 -25.689 1.00 93.19 104 ALA A O 1
ATOM 768 N N . SER A 1 105 ? 7.480 -0.474 -24.268 1.00 88.31 105 SER A N 1
ATOM 769 C CA . SER A 1 105 ? 6.010 -0.377 -24.290 1.00 88.31 105 SER A CA 1
ATOM 770 C C . SER A 1 105 ? 5.376 -1.464 -23.417 1.00 88.31 105 SER A C 1
ATOM 772 O O . SER A 1 105 ? 5.967 -2.524 -23.230 1.00 88.31 105 SER A O 1
ATOM 774 N N . LEU A 1 106 ? 4.125 -1.273 -22.979 1.00 82.50 106 LEU A N 1
ATOM 775 C CA . LEU A 1 106 ? 3.391 -2.314 -22.243 1.00 82.50 106 LEU A CA 1
ATOM 776 C C . LEU A 1 106 ? 3.266 -3.629 -23.037 1.00 82.50 106 LEU A C 1
ATOM 778 O O . LEU A 1 106 ? 3.422 -4.701 -22.464 1.00 82.50 106 LEU A O 1
ATOM 782 N N . ASP A 1 107 ? 3.056 -3.548 -24.355 1.00 85.69 107 ASP A N 1
ATOM 783 C CA . ASP A 1 107 ? 2.972 -4.728 -25.229 1.00 85.69 107 ASP A CA 1
ATOM 784 C C . ASP A 1 107 ? 4.302 -5.498 -25.291 1.00 85.69 107 ASP A C 1
ATOM 786 O O . ASP A 1 107 ? 4.306 -6.726 -25.330 1.00 85.69 107 ASP A O 1
ATOM 790 N N . ALA A 1 108 ? 5.434 -4.786 -25.282 1.00 85.12 108 ALA A N 1
ATOM 791 C CA . ALA A 1 108 ? 6.763 -5.396 -25.262 1.00 85.12 108 ALA A CA 1
ATOM 792 C C . ALA A 1 108 ? 7.114 -5.996 -23.893 1.00 85.12 108 ALA A C 1
ATOM 794 O O . ALA A 1 108 ? 7.813 -7.004 -2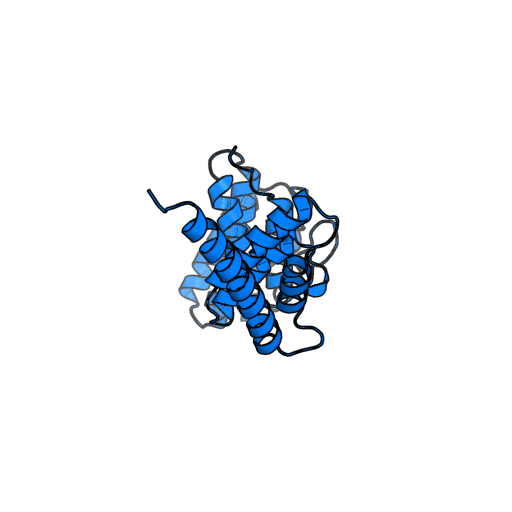3.829 1.00 85.12 108 ALA A O 1
ATOM 795 N N . ALA A 1 109 ? 6.636 -5.378 -22.811 1.00 87.06 109 ALA A N 1
ATOM 796 C CA . ALA A 1 109 ? 6.828 -5.853 -21.445 1.00 87.06 109 ALA A CA 1
ATOM 797 C C . ALA A 1 109 ? 6.034 -7.134 -21.154 1.00 87.06 109 ALA A C 1
ATOM 799 O O . ALA A 1 109 ? 6.494 -8.003 -20.418 1.00 87.06 109 ALA A O 1
ATOM 800 N N . GLY A 1 110 ? 4.835 -7.248 -21.732 1.00 91.56 110 GLY A N 1
ATOM 801 C CA . GLY A 1 110 ? 3.905 -8.329 -21.440 1.00 91.56 110 GLY A CA 1
ATOM 802 C C . GLY A 1 110 ? 3.221 -8.151 -20.083 1.00 91.56 110 GLY A C 1
ATOM 803 O O . GLY A 1 110 ? 2.844 -7.047 -19.686 1.00 91.56 110 GLY A O 1
ATOM 804 N N . THR A 1 111 ? 3.000 -9.260 -19.380 1.00 93.69 111 THR A N 1
ATOM 805 C CA . THR A 1 111 ? 2.332 -9.257 -18.074 1.00 93.69 111 THR A CA 1
ATOM 806 C C . THR A 1 111 ? 3.306 -8.815 -16.978 1.00 93.69 111 THR A C 1
ATOM 808 O O . THR A 1 111 ? 4.411 -9.354 -16.925 1.00 93.69 111 THR A O 1
ATOM 811 N N . PRO A 1 112 ? 2.911 -7.884 -16.087 1.00 95.81 112 PRO A N 1
ATOM 812 C CA . PRO A 1 112 ? 3.719 -7.533 -14.921 1.00 95.81 112 PRO A CA 1
ATOM 813 C C . PRO A 1 112 ? 4.025 -8.787 -14.083 1.00 95.81 112 PRO A C 1
ATOM 815 O O . PRO A 1 112 ? 3.104 -9.577 -13.848 1.00 95.81 112 PRO A O 1
ATOM 818 N N . PRO A 1 113 ? 5.287 -9.018 -13.683 1.00 96.88 113 PRO A N 1
ATOM 819 C CA . PRO A 1 113 ? 5.660 -10.212 -12.934 1.00 96.88 113 PRO A CA 1
ATOM 820 C C . PRO A 1 113 ? 5.105 -10.153 -11.503 1.00 96.88 113 PRO A C 1
ATOM 822 O O . PRO A 1 113 ? 4.918 -9.060 -10.981 1.00 96.88 113 PRO A O 1
ATOM 825 N N . PRO A 1 114 ? 4.873 -11.294 -10.836 1.00 96.19 114 PRO A N 1
ATOM 826 C CA . PRO A 1 114 ? 4.528 -11.287 -9.416 1.00 96.19 114 PRO A CA 1
ATOM 827 C C . PRO A 1 114 ? 5.648 -10.640 -8.588 1.00 96.19 114 PRO A C 1
ATOM 829 O O . PRO A 1 114 ? 6.831 -10.828 -8.882 1.00 96.19 114 PRO A O 1
ATOM 832 N N . LEU A 1 115 ? 5.270 -9.905 -7.539 1.00 97.25 115 LEU A N 1
ATOM 833 C CA . LEU A 1 115 ? 6.201 -9.334 -6.568 1.00 97.25 115 LEU A CA 1
ATOM 834 C C . LEU A 1 115 ? 6.226 -10.222 -5.321 1.00 97.25 115 LEU A C 1
ATOM 836 O O . LEU A 1 115 ? 5.275 -10.220 -4.533 1.00 97.25 115 LEU A O 1
ATOM 840 N N . HIS A 1 116 ? 7.304 -10.986 -5.149 1.00 97.81 116 HIS A N 1
ATOM 841 C CA . HIS A 1 116 ? 7.477 -11.834 -3.972 1.00 97.81 116 HIS A CA 1
ATOM 842 C C . HIS A 1 116 ? 8.224 -11.092 -2.866 1.00 97.81 116 HIS A C 1
ATOM 844 O O . HIS A 1 116 ? 9.223 -10.422 -3.120 1.00 97.81 116 HIS A O 1
ATOM 850 N N . ILE A 1 117 ? 7.747 -11.258 -1.635 1.00 97.88 117 ILE A N 1
ATOM 851 C CA . ILE A 1 117 ? 8.417 -10.810 -0.411 1.00 97.88 117 ILE A CA 1
ATOM 852 C C . ILE A 1 117 ? 8.384 -11.979 0.565 1.00 97.88 117 ILE A C 1
ATOM 854 O O . ILE A 1 117 ? 7.321 -12.579 0.748 1.00 97.88 117 ILE A O 1
ATOM 858 N N . ASP A 1 118 ? 9.521 -12.321 1.168 1.00 96.19 118 ASP A N 1
ATOM 859 C CA . ASP A 1 118 ? 9.668 -13.520 2.007 1.00 96.19 118 ASP A CA 1
ATOM 860 C C . ASP A 1 118 ? 9.327 -14.815 1.229 1.00 96.19 118 ASP A C 1
ATOM 862 O O . ASP A 1 118 ? 8.734 -15.760 1.757 1.00 96.19 118 ASP A O 1
ATOM 866 N N . GLY A 1 119 ? 9.639 -14.846 -0.074 1.00 96.25 119 GLY A N 1
ATOM 867 C CA . GLY A 1 119 ? 9.389 -15.996 -0.952 1.00 96.25 119 GLY A CA 1
ATOM 868 C C . GLY A 1 119 ? 7.913 -16.277 -1.261 1.00 96.25 119 GLY A C 1
ATOM 869 O O . GLY A 1 119 ? 7.590 -17.360 -1.755 1.00 96.25 119 GLY A O 1
ATOM 870 N N . ARG A 1 120 ? 7.004 -15.334 -0.980 1.00 96.62 120 ARG A N 1
ATOM 871 C CA . ARG A 1 120 ? 5.571 -15.465 -1.277 1.00 96.62 120 ARG A CA 1
ATOM 872 C C . ARG A 1 120 ? 4.992 -14.223 -1.939 1.00 96.62 120 ARG A C 1
ATOM 874 O O . ARG A 1 120 ? 5.462 -13.110 -1.731 1.00 96.62 120 ARG A O 1
ATOM 881 N N . GLU A 1 121 ? 3.925 -14.431 -2.696 1.00 97.50 121 GLU A N 1
ATOM 882 C CA . GLU A 1 121 ? 3.077 -13.359 -3.206 1.00 97.50 121 GLU A CA 1
ATOM 883 C C . GLU A 1 121 ? 2.067 -12.980 -2.112 1.00 97.50 121 GLU A C 1
ATOM 885 O O . GLU A 1 121 ? 1.432 -13.848 -1.498 1.00 97.50 121 GLU A O 1
ATOM 890 N N . TRP A 1 122 ? 1.960 -11.687 -1.817 1.00 98.19 122 TRP A N 1
ATOM 891 C CA . TRP A 1 122 ? 0.992 -11.164 -0.855 1.00 98.19 122 TRP A CA 1
ATOM 892 C C . TRP A 1 122 ? -0.300 -10.797 -1.575 1.00 98.19 122 TRP A C 1
ATOM 894 O O . TRP A 1 122 ? -0.267 -10.168 -2.631 1.00 98.19 122 TRP A O 1
ATOM 904 N N . THR A 1 123 ? -1.443 -11.162 -0.999 1.00 98.12 123 THR A N 1
ATOM 905 C CA . THR A 1 123 ? -2.767 -10.720 -1.450 1.00 98.12 123 THR A CA 1
ATOM 906 C C . THR A 1 123 ? -3.423 -9.844 -0.386 1.00 98.12 123 THR A C 1
ATOM 908 O O . THR A 1 123 ? -3.048 -9.883 0.784 1.00 98.12 123 THR A O 1
ATOM 911 N N . LEU A 1 124 ? -4.453 -9.079 -0.760 1.00 98.06 124 LEU A N 1
ATOM 912 C CA . LEU A 1 124 ? -5.204 -8.251 0.197 1.00 98.06 124 LEU A CA 1
ATOM 913 C C . LEU A 1 124 ? -5.824 -9.073 1.342 1.00 98.06 124 LEU A C 1
ATOM 915 O O . LEU A 1 124 ? -6.010 -8.550 2.435 1.00 98.06 124 LEU A O 1
ATOM 919 N N . ALA A 1 125 ? -6.128 -10.352 1.108 1.00 96.56 125 ALA A N 1
ATOM 920 C CA . ALA A 1 125 ? -6.687 -11.243 2.123 1.00 96.56 125 ALA A CA 1
ATOM 921 C C . ALA A 1 125 ? -5.637 -11.784 3.112 1.00 96.56 125 ALA A C 1
ATOM 923 O O . ALA A 1 125 ? -6.015 -12.309 4.156 1.00 96.56 125 ALA A O 1
ATOM 924 N N . ASP A 1 126 ? -4.345 -11.666 2.794 1.00 97.00 126 ASP A N 1
ATOM 925 C CA . ASP A 1 126 ? -3.243 -12.101 3.659 1.00 97.00 126 ASP A CA 1
ATOM 926 C C . ASP A 1 126 ? -2.803 -11.025 4.657 1.00 97.00 126 ASP A C 1
ATOM 928 O O . ASP A 1 126 ? -1.983 -11.298 5.533 1.00 97.00 126 ASP A O 1
ATOM 932 N N . LEU A 1 127 ? -3.276 -9.788 4.485 1.00 98.00 127 LEU A N 1
ATOM 933 C CA . LEU A 1 127 ? -2.791 -8.658 5.262 1.00 98.00 127 LEU A CA 1
ATOM 934 C C . LEU A 1 127 ? -3.311 -8.708 6.698 1.00 98.00 127 LEU A C 1
ATOM 936 O O . LEU A 1 127 ? -4.498 -8.890 6.945 1.00 98.00 127 LEU A O 1
ATOM 940 N N . GLU A 1 128 ? -2.409 -8.455 7.638 1.00 96.88 128 GLU A N 1
ATOM 941 C CA . GLU A 1 128 ? -2.723 -8.162 9.036 1.00 96.88 128 GLU A CA 1
ATOM 942 C C . GLU A 1 128 ? -2.662 -6.652 9.282 1.00 96.88 128 GLU A C 1
ATOM 944 O O . GLU A 1 128 ? -2.115 -5.917 8.459 1.00 96.88 128 GLU A O 1
ATOM 949 N N . LEU A 1 129 ? -3.179 -6.173 10.420 1.00 96.44 129 LEU A N 1
ATOM 950 C CA . LEU A 1 129 ? -3.353 -4.740 10.701 1.00 96.44 129 LEU A CA 1
ATOM 951 C C . LEU A 1 129 ? -2.145 -3.839 10.353 1.00 96.44 129 LEU A C 1
ATOM 953 O O . LEU A 1 129 ? -2.395 -2.814 9.715 1.00 96.44 129 LEU A O 1
ATOM 957 N N . PRO A 1 130 ? -0.876 -4.185 10.679 1.00 97.44 130 PRO A N 1
ATOM 958 C CA . PRO A 1 130 ? 0.279 -3.369 10.289 1.00 97.44 130 PRO A CA 1
ATOM 959 C C . PRO A 1 130 ? 0.320 -3.011 8.803 1.00 97.44 130 PRO A C 1
ATOM 961 O O . PRO A 1 130 ? 0.615 -1.872 8.454 1.00 97.44 130 PRO A O 1
ATOM 964 N N . ALA A 1 131 ? 0.004 -3.968 7.928 1.00 98.44 131 ALA A N 1
ATOM 965 C CA . ALA A 1 131 ? 0.015 -3.780 6.480 1.00 98.44 131 ALA A CA 1
ATOM 966 C C . ALA A 1 131 ? -1.381 -3.441 5.926 1.00 98.44 131 ALA A C 1
ATOM 968 O O . ALA A 1 131 ? -1.512 -2.706 4.949 1.00 98.44 131 ALA A O 1
ATOM 969 N N . ALA A 1 132 ? -2.443 -3.940 6.559 1.00 98.44 132 ALA A N 1
ATOM 970 C CA . ALA A 1 132 ? -3.818 -3.678 6.158 1.00 98.44 132 ALA A CA 1
ATOM 971 C C . ALA A 1 132 ? -4.212 -2.213 6.381 1.00 98.44 132 ALA A C 1
ATOM 973 O O . ALA A 1 132 ? -4.981 -1.683 5.592 1.00 98.44 132 ALA A O 1
ATOM 974 N N . GLY A 1 133 ? -3.681 -1.547 7.411 1.00 98.38 133 GLY A N 1
ATOM 975 C CA . GLY A 1 133 ? -3.918 -0.124 7.665 1.00 98.38 133 GLY A CA 1
ATOM 976 C C . GLY A 1 133 ? -3.536 0.775 6.481 1.00 98.38 133 GLY A C 1
ATOM 977 O O . GLY A 1 133 ? -4.432 1.377 5.887 1.00 98.38 133 GLY A O 1
ATOM 978 N N . PRO A 1 134 ? -2.251 0.845 6.084 1.00 98.50 134 PRO A N 1
ATOM 979 C CA . PRO A 1 134 ? -1.839 1.650 4.934 1.00 98.50 134 PRO A CA 1
ATOM 980 C C . PRO A 1 134 ? -2.486 1.179 3.623 1.00 98.50 134 PRO A C 1
ATOM 982 O O . PRO A 1 134 ? -2.873 2.011 2.807 1.00 98.50 134 PRO A O 1
ATOM 985 N N . ALA A 1 135 ? -2.700 -0.132 3.434 1.00 98.69 135 ALA A N 1
ATOM 986 C CA . ALA A 1 135 ? -3.425 -0.626 2.262 1.00 98.69 135 ALA A CA 1
ATOM 987 C C . ALA A 1 135 ? -4.891 -0.155 2.219 1.00 98.69 135 ALA A C 1
ATOM 989 O O . ALA A 1 135 ? -5.424 0.095 1.141 1.00 98.69 135 ALA A O 1
ATOM 990 N N . ALA A 1 136 ? -5.556 -0.038 3.372 1.00 98.50 136 ALA A N 1
ATOM 991 C CA . ALA A 1 136 ? -6.930 0.441 3.459 1.00 98.50 136 ALA A CA 1
ATOM 992 C C . ALA A 1 136 ? -7.042 1.920 3.089 1.00 98.50 136 ALA A C 1
ATOM 994 O O . ALA A 1 136 ? -7.981 2.285 2.390 1.00 98.50 136 ALA A O 1
ATOM 995 N N . VAL A 1 137 ? -6.105 2.753 3.544 1.00 98.56 137 VAL A N 1
ATOM 996 C CA . VAL A 1 137 ? -6.080 4.183 3.202 1.00 98.56 137 VAL A CA 1
ATOM 997 C C . VAL A 1 137 ? -5.901 4.349 1.692 1.00 98.56 137 VAL A C 1
ATOM 999 O O . VAL A 1 137 ? -6.771 4.918 1.041 1.00 98.56 137 VAL A O 1
ATOM 1002 N N . ALA A 1 138 ? -4.891 3.695 1.111 1.00 98.44 138 ALA A N 1
ATOM 1003 C CA . ALA A 1 138 ? -4.645 3.742 -0.332 1.00 98.44 138 ALA A CA 1
ATOM 1004 C C . ALA A 1 138 ? -5.826 3.208 -1.173 1.00 98.44 138 ALA A C 1
ATOM 1006 O O . ALA A 1 138 ? -6.164 3.750 -2.222 1.00 98.44 138 ALA A O 1
ATOM 1007 N N . LEU A 1 139 ? -6.505 2.144 -0.716 1.00 97.88 139 LEU A N 1
ATOM 1008 C CA . LEU A 1 139 ? -7.718 1.639 -1.378 1.00 97.88 139 LEU A CA 1
ATOM 1009 C C . LEU A 1 139 ? -8.901 2.597 -1.270 1.00 97.88 139 LEU A C 1
ATOM 1011 O O . LEU A 1 139 ? -9.746 2.611 -2.165 1.00 97.88 139 LEU A O 1
ATOM 1015 N N . ALA A 1 140 ? -9.017 3.327 -0.161 1.00 98.19 140 ALA A N 1
ATOM 1016 C CA . ALA A 1 140 ? -10.079 4.302 0.006 1.00 98.19 140 ALA A CA 1
ATOM 1017 C C . ALA A 1 140 ? -9.925 5.430 -1.018 1.00 98.19 140 ALA A C 1
ATOM 1019 O O . ALA A 1 140 ? -10.898 5.718 -1.714 1.00 98.19 140 ALA A O 1
ATOM 1020 N N . GLU A 1 141 ? -8.712 5.960 -1.187 1.00 97.56 141 GLU A N 1
ATOM 1021 C CA . GLU A 1 141 ? -8.408 6.960 -2.214 1.00 97.56 141 GLU A CA 1
ATOM 1022 C C . GLU A 1 141 ? -8.668 6.423 -3.633 1.00 97.56 141 GLU A C 1
ATOM 1024 O O . GLU A 1 141 ? -9.444 7.009 -4.392 1.00 97.56 141 GLU A O 1
ATOM 1029 N N . ASP A 1 142 ? -8.084 5.268 -3.978 1.00 96.62 142 ASP A N 1
ATOM 1030 C CA . ASP A 1 142 ? -8.165 4.668 -5.322 1.00 96.62 142 ASP A CA 1
ATOM 1031 C C . ASP A 1 142 ? -9.608 4.353 -5.751 1.00 96.62 142 ASP A C 1
ATOM 1033 O O . ASP A 1 142 ? -9.958 4.478 -6.927 1.00 96.62 142 ASP A O 1
ATOM 1037 N N . GLU A 1 143 ? -10.476 3.987 -4.801 1.00 95.81 143 GLU A N 1
ATOM 1038 C CA . GLU A 1 143 ? -11.897 3.727 -5.059 1.00 95.81 143 GLU A CA 1
ATOM 1039 C C . GLU A 1 143 ? -12.807 4.958 -4.855 1.00 95.81 143 GLU A C 1
ATOM 1041 O O . GLU A 1 143 ? -14.023 4.861 -5.051 1.00 95.81 143 GLU A O 1
ATOM 1046 N N . GLY A 1 144 ? -12.245 6.127 -4.527 1.00 97.44 144 GLY A N 1
ATOM 1047 C CA . GLY A 1 144 ? -12.970 7.396 -4.411 1.00 97.44 144 GLY A CA 1
ATOM 1048 C C . GLY A 1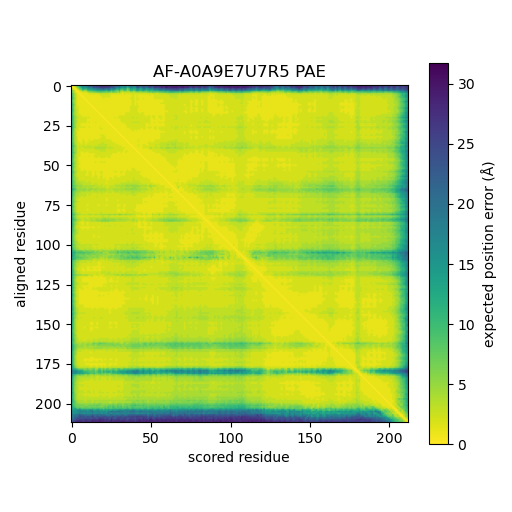 144 ? -13.808 7.545 -3.136 1.00 97.44 144 GLY A C 1
ATOM 1049 O O . GLY A 1 144 ? -14.797 8.285 -3.126 1.00 97.44 144 GLY A O 1
ATOM 1050 N N . PHE A 1 145 ? -13.453 6.826 -2.074 1.00 98.00 145 PHE A N 1
ATOM 1051 C CA . PHE A 1 145 ? -13.999 7.027 -0.737 1.00 98.00 145 PHE A CA 1
ATOM 1052 C C . PHE A 1 145 ? -13.274 8.170 -0.015 1.00 98.00 145 PHE A C 1
ATOM 1054 O O . PHE A 1 145 ? -12.136 8.494 -0.325 1.00 98.00 145 PHE A O 1
ATOM 1061 N N . ASP A 1 146 ? -13.918 8.759 0.996 1.00 98.12 146 ASP A N 1
ATOM 1062 C CA . ASP A 1 146 ? -13.201 9.625 1.936 1.00 98.12 146 ASP A CA 1
ATOM 1063 C C . ASP A 1 146 ? -12.301 8.751 2.823 1.00 98.12 146 ASP A C 1
ATOM 1065 O O . ASP A 1 146 ? -12.793 7.859 3.526 1.00 98.12 146 ASP A O 1
ATOM 1069 N N . GLU A 1 147 ? -10.995 8.995 2.772 1.00 97.88 147 GLU A N 1
ATOM 1070 C CA . GLU A 1 147 ? -9.963 8.293 3.541 1.00 97.88 147 GLU A CA 1
ATOM 1071 C C . GLU A 1 147 ? -10.035 8.618 5.032 1.00 97.88 147 GLU A C 1
ATOM 1073 O O . GLU A 1 147 ? -9.634 7.808 5.870 1.00 97.88 147 GLU A O 1
ATOM 1078 N N . SER A 1 148 ? -10.614 9.770 5.380 1.00 98.06 148 SER A N 1
ATOM 1079 C CA . SER A 1 148 ? -10.615 10.289 6.739 1.00 98.06 148 SER A CA 1
ATOM 1080 C C . SER A 1 148 ? -11.118 9.265 7.776 1.00 98.06 148 SER A C 1
ATOM 1082 O O . SER A 1 148 ? -10.397 8.964 8.737 1.00 98.06 148 SER A O 1
ATOM 1084 N N . PRO A 1 149 ? -12.313 8.661 7.619 1.00 98.44 149 PRO A N 1
ATOM 1085 C CA . PRO A 1 149 ? -12.766 7.604 8.518 1.00 98.44 149 PRO A CA 1
ATOM 1086 C C . PRO A 1 149 ? -11.836 6.385 8.573 1.00 98.44 149 PRO A C 1
ATOM 1088 O O . PRO A 1 149 ? -11.732 5.756 9.622 1.00 98.44 149 PRO A O 1
ATOM 1091 N N . VAL A 1 150 ? -11.150 6.042 7.482 1.00 98.50 150 VAL A N 1
ATOM 1092 C CA . VAL A 1 150 ? -10.243 4.886 7.423 1.00 98.50 150 VAL A CA 1
ATOM 1093 C C . VAL A 1 150 ? -8.986 5.141 8.251 1.00 98.50 150 VAL A C 1
ATOM 1095 O O . VAL A 1 150 ? -8.652 4.322 9.105 1.00 98.50 150 VAL A O 1
ATOM 1098 N N . GLU A 1 151 ? -8.360 6.307 8.106 1.00 98.19 151 GLU A N 1
ATOM 1099 C CA . GLU A 1 151 ? -7.219 6.724 8.937 1.00 98.19 151 GLU A CA 1
ATOM 1100 C C . GLU A 1 151 ? -7.570 6.737 10.434 1.00 98.19 151 GLU A C 1
ATOM 1102 O O . GLU A 1 151 ? -6.802 6.283 11.291 1.00 98.19 151 GLU A O 1
ATOM 1107 N N . ARG A 1 152 ? -8.773 7.228 10.766 1.00 98.31 152 ARG A N 1
ATOM 1108 C CA . ARG A 1 152 ? -9.276 7.228 12.148 1.00 98.31 152 ARG A CA 1
ATOM 1109 C C . ARG A 1 152 ? -9.505 5.816 12.663 1.00 98.31 152 ARG A C 1
ATOM 1111 O O . ARG A 1 152 ? -9.142 5.530 13.799 1.00 98.31 152 ARG A O 1
ATOM 1118 N N . ALA A 1 153 ? -10.057 4.925 11.843 1.00 98.50 153 ALA A N 1
ATOM 1119 C CA . ALA A 1 153 ? -10.201 3.525 12.219 1.00 98.50 153 ALA A CA 1
ATOM 1120 C C . ALA A 1 153 ? -8.841 2.870 12.491 1.00 98.50 153 ALA A C 1
ATOM 1122 O O . ALA A 1 153 ? -8.741 2.111 13.449 1.00 98.50 153 ALA A O 1
ATOM 1123 N N . VAL A 1 154 ? -7.795 3.178 11.712 1.00 98.00 154 VAL A N 1
ATOM 1124 C CA . VAL A 1 154 ? -6.431 2.677 11.972 1.00 98.00 154 VAL A CA 1
ATOM 1125 C C . VAL A 1 154 ? -5.930 3.177 13.327 1.00 98.00 154 VAL A C 1
ATOM 1127 O O . VAL A 1 154 ? -5.459 2.379 14.136 1.00 98.00 154 VAL A O 1
ATOM 1130 N N . THR A 1 155 ? -6.104 4.469 13.616 1.00 97.12 155 THR A N 1
ATOM 1131 C CA . THR A 1 155 ? -5.751 5.055 14.921 1.00 97.12 155 THR A CA 1
ATOM 1132 C C . THR A 1 155 ? -6.485 4.362 16.074 1.00 97.12 155 THR A C 1
ATOM 1134 O O . THR A 1 155 ? -5.854 3.935 17.041 1.00 97.12 155 THR A O 1
ATOM 1137 N N . PHE A 1 156 ? -7.807 4.192 15.970 1.00 97.88 156 PHE A N 1
ATOM 1138 C CA . PHE A 1 156 ? -8.595 3.512 17.000 1.00 97.88 156 PHE A CA 1
ATOM 1139 C C . PHE A 1 156 ? -8.247 2.029 17.133 1.00 97.88 156 PHE A C 1
ATOM 1141 O O . PHE A 1 156 ? -8.238 1.513 18.246 1.00 97.88 156 PHE A O 1
ATOM 1148 N N . ALA A 1 157 ? -7.920 1.346 16.035 1.00 97.94 157 ALA A N 1
ATOM 1149 C CA . ALA A 1 157 ? -7.504 -0.049 16.076 1.00 97.94 157 ALA A CA 1
ATOM 1150 C C . ALA A 1 157 ? -6.226 -0.230 16.901 1.00 97.94 157 ALA A C 1
ATOM 1152 O O . ALA A 1 157 ? -6.165 -1.118 17.749 1.00 97.94 157 ALA A O 1
ATOM 1153 N N . TRP A 1 158 ? -5.231 0.635 16.700 1.00 96.75 158 TRP A N 1
ATOM 1154 C CA . TRP A 1 158 ? -4.003 0.606 17.493 1.00 96.75 158 TRP A CA 1
ATOM 1155 C C . TRP A 1 158 ? -4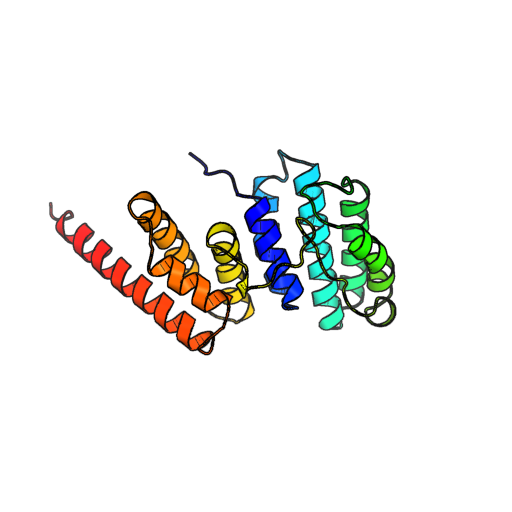.228 0.989 18.954 1.00 96.75 158 TRP A C 1
ATOM 1157 O O . TRP A 1 158 ? -3.657 0.349 19.835 1.00 96.75 158 TRP A O 1
ATOM 1167 N N . ALA A 1 159 ? -5.088 1.977 19.219 1.00 96.12 159 ALA A N 1
ATOM 1168 C CA . ALA A 1 159 ? -5.453 2.355 20.582 1.00 96.12 159 ALA A CA 1
ATOM 1169 C C . ALA A 1 159 ? -6.151 1.205 21.330 1.00 96.12 159 ALA A C 1
ATOM 1171 O O . ALA A 1 159 ? -5.759 0.878 22.445 1.00 96.12 159 ALA A O 1
ATOM 1172 N N . ASP A 1 160 ? -7.125 0.540 20.702 1.00 96.69 160 ASP A N 1
ATOM 1173 C CA . ASP A 1 160 ? -7.788 -0.639 21.268 1.00 96.69 160 ASP A CA 1
ATOM 1174 C C . ASP A 1 160 ? -6.778 -1.760 21.559 1.00 96.69 160 ASP A C 1
ATOM 1176 O O . ASP A 1 160 ? -6.826 -2.386 22.618 1.00 96.69 160 ASP A O 1
ATOM 1180 N N . LEU A 1 161 ? -5.860 -2.021 20.620 1.00 96.06 161 LEU A N 1
ATOM 1181 C CA . LEU A 1 161 ? -4.894 -3.117 20.723 1.00 96.06 161 LEU A CA 1
ATOM 1182 C C . LEU A 1 161 ? -3.802 -2.891 21.775 1.00 96.06 161 LEU A C 1
ATOM 1184 O O . LEU A 1 161 ? -3.151 -3.849 22.192 1.00 96.06 161 LEU A O 1
ATOM 1188 N N . ALA A 1 162 ? -3.615 -1.652 22.230 1.00 95.50 162 ALA A N 1
ATOM 1189 C CA . ALA A 1 162 ? -2.734 -1.357 23.353 1.00 95.50 162 ALA A CA 1
ATOM 1190 C C . ALA A 1 162 ? -3.266 -1.953 24.672 1.00 95.50 162 ALA A C 1
ATOM 1192 O O . ALA A 1 162 ? -2.473 -2.375 25.515 1.00 95.50 162 ALA A O 1
ATOM 1193 N N . ASP A 1 163 ? -4.594 -2.041 24.820 1.00 95.25 163 ASP A N 1
ATOM 1194 C CA . ASP A 1 163 ? -5.268 -2.455 26.058 1.00 95.25 163 ASP A CA 1
ATOM 1195 C C . ASP A 1 163 ? -6.045 -3.783 25.931 1.00 95.25 163 ASP A C 1
ATOM 1197 O O . ASP A 1 163 ? -6.467 -4.368 26.934 1.00 95.25 163 ASP A O 1
ATOM 1201 N N . SER A 1 164 ? -6.255 -4.283 24.710 1.00 95.44 164 SER A N 1
ATOM 1202 C CA . SER A 1 164 ? -7.080 -5.457 24.403 1.00 95.44 164 SER A CA 1
ATOM 1203 C C . SER A 1 164 ? -6.460 -6.303 23.285 1.00 95.44 164 SER A C 1
ATOM 1205 O O . SER A 1 164 ? -5.890 -5.765 22.348 1.00 95.44 164 SER A O 1
ATOM 1207 N N . PRO A 1 165 ? -6.610 -7.641 23.289 1.00 93.75 165 PRO A N 1
ATOM 1208 C CA . PRO A 1 165 ? -6.119 -8.487 22.196 1.00 93.75 165 PRO A CA 1
ATOM 1209 C C . PRO A 1 165 ? -6.957 -8.385 20.908 1.00 93.75 165 PRO A C 1
ATOM 1211 O O . PRO A 1 165 ? -6.629 -9.021 19.910 1.00 93.75 165 PRO A O 1
ATOM 1214 N N . THR A 1 166 ? -8.075 -7.658 20.933 1.00 95.69 166 THR A N 1
ATOM 1215 C CA . THR A 1 166 ? -9.023 -7.557 19.815 1.00 95.69 166 THR A CA 1
ATOM 1216 C C . THR A 1 166 ? -9.487 -6.122 19.622 1.00 95.69 166 THR A C 1
ATOM 1218 O O . THR A 1 166 ? -9.740 -5.433 20.613 1.00 95.69 166 THR A O 1
ATOM 1221 N N . SER A 1 167 ? -9.714 -5.725 18.367 1.00 97.81 167 SER A N 1
ATOM 1222 C CA . SER A 1 167 ? -10.338 -4.449 18.011 1.00 97.81 167 SER A CA 1
ATOM 1223 C C . SER A 1 167 ? -11.383 -4.630 16.913 1.00 97.81 167 SER A C 1
ATOM 1225 O O . SER A 1 167 ? -11.102 -5.166 15.841 1.00 97.81 167 SER A O 1
ATOM 1227 N N . ALA A 1 168 ? -12.579 -4.088 17.145 1.00 96.75 168 ALA A N 1
ATOM 1228 C CA . ALA A 1 168 ? -13.626 -4.059 16.128 1.00 96.75 168 ALA A CA 1
ATOM 1229 C C . ALA A 1 168 ? -13.269 -3.146 14.938 1.00 96.75 168 ALA A C 1
ATOM 1231 O O . ALA A 1 168 ? -13.839 -3.308 13.857 1.00 96.75 168 ALA A O 1
ATOM 1232 N N . PHE A 1 169 ? -12.357 -2.183 15.127 1.00 98.19 169 PHE A N 1
ATOM 1233 C CA . PHE A 1 169 ? -11.825 -1.361 14.041 1.00 98.19 169 PHE A CA 1
ATOM 1234 C C . PHE A 1 169 ? -10.827 -2.144 13.195 1.00 98.19 169 PHE A C 1
ATOM 1236 O O . PHE A 1 169 ? -10.929 -2.092 11.972 1.00 98.19 169 PHE A O 1
ATOM 1243 N N . ALA A 1 170 ? -9.949 -2.939 13.819 1.00 97.69 170 ALA A N 1
ATOM 1244 C CA . ALA A 1 170 ? -9.064 -3.849 13.091 1.00 97.69 170 ALA A CA 1
ATOM 1245 C C . ALA A 1 170 ? -9.872 -4.825 12.219 1.00 97.69 170 ALA A C 1
ATOM 1247 O O . ALA A 1 170 ? -9.628 -4.919 11.019 1.00 97.69 170 ALA A O 1
ATOM 1248 N N . ASP A 1 171 ? -10.910 -5.455 12.778 1.00 96.50 171 ASP A N 1
ATOM 1249 C CA . ASP A 1 171 ? -11.801 -6.346 12.022 1.00 96.50 171 ASP A CA 1
ATOM 1250 C C . ASP A 1 171 ? -12.486 -5.629 10.845 1.00 96.50 171 ASP A C 1
ATOM 1252 O O . ASP A 1 171 ? -12.640 -6.192 9.758 1.00 96.50 171 ASP A O 1
ATOM 1256 N N . ALA A 1 172 ? -12.905 -4.373 11.041 1.00 96.69 172 ALA A N 1
ATOM 1257 C CA . ALA A 1 172 ? -13.537 -3.575 9.994 1.00 96.69 172 ALA A CA 1
ATOM 1258 C C . ALA A 1 172 ? -12.555 -3.199 8.871 1.00 96.69 172 ALA A C 1
ATOM 1260 O O . ALA A 1 172 ? -12.936 -3.263 7.701 1.00 96.69 172 ALA A O 1
ATOM 1261 N N . ILE A 1 173 ? -11.309 -2.852 9.212 1.00 98.00 173 ILE A N 1
ATOM 1262 C CA . ILE A 1 173 ? -10.228 -2.573 8.255 1.00 98.00 173 ILE A CA 1
ATOM 1263 C C . ILE A 1 173 ? -9.935 -3.823 7.426 1.00 98.00 173 ILE A C 1
ATOM 1265 O O . ILE A 1 173 ? -9.960 -3.762 6.200 1.00 98.00 173 ILE A O 1
ATOM 1269 N N . LEU A 1 174 ? -9.740 -4.973 8.076 1.00 97.00 174 LEU A N 1
ATOM 1270 C CA . LEU A 1 174 ? -9.466 -6.241 7.396 1.00 97.00 174 LEU A CA 1
ATOM 1271 C C . LEU A 1 174 ? -10.605 -6.632 6.446 1.00 97.00 174 LEU A C 1
ATOM 1273 O O . LEU A 1 174 ? -10.359 -7.009 5.300 1.00 97.00 174 LEU A O 1
ATOM 1277 N N . ALA A 1 175 ? -11.861 -6.473 6.876 1.00 95.62 175 ALA A N 1
ATOM 1278 C CA . ALA A 1 175 ? -13.021 -6.725 6.024 1.00 95.62 175 ALA A CA 1
ATOM 1279 C C . ALA A 1 175 ? -13.090 -5.772 4.815 1.00 95.62 175 ALA A C 1
ATOM 1281 O O . ALA A 1 175 ? -13.441 -6.200 3.713 1.00 95.62 175 ALA A O 1
ATOM 1282 N N . PHE A 1 176 ? -12.758 -4.491 5.007 1.00 97.31 176 PHE A N 1
ATOM 1283 C CA . PHE A 1 176 ? -12.702 -3.502 3.930 1.00 97.31 176 PHE A CA 1
ATOM 1284 C C . PHE A 1 176 ? -11.601 -3.836 2.914 1.00 97.31 176 PHE A C 1
ATOM 1286 O O . PHE A 1 176 ? -11.869 -3.882 1.712 1.00 97.31 176 PHE A O 1
ATOM 1293 N N . VAL A 1 177 ? -10.392 -4.145 3.383 1.00 97.56 177 VAL A N 1
ATOM 1294 C CA . VAL A 1 177 ? -9.235 -4.472 2.539 1.00 97.56 177 VAL A CA 1
ATOM 1295 C C . VAL A 1 177 ? -9.474 -5.754 1.749 1.00 97.56 177 VAL A C 1
ATOM 1297 O O . VAL A 1 177 ? -9.416 -5.733 0.517 1.00 97.56 177 VAL A O 1
ATOM 1300 N N . ALA A 1 178 ? -9.837 -6.848 2.424 1.00 93.75 178 ALA A N 1
ATOM 1301 C CA . ALA A 1 178 ? -10.031 -8.145 1.781 1.00 93.75 178 ALA A CA 1
ATOM 1302 C C . ALA A 1 178 ? -11.165 -8.126 0.739 1.00 93.75 178 ALA A C 1
ATOM 1304 O O . ALA A 1 178 ? -11.126 -8.879 -0.233 1.00 93.75 178 ALA A O 1
ATOM 1305 N N . GLY A 1 179 ? -12.190 -7.281 0.924 1.00 86.38 179 GLY A N 1
ATOM 1306 C CA . GLY A 1 179 ? -13.348 -7.213 0.023 1.00 86.38 179 GLY A CA 1
ATOM 1307 C C . GLY A 1 179 ? -14.155 -8.519 -0.035 1.00 86.38 179 GLY A C 1
ATOM 1308 O O . GLY A 1 179 ? -14.925 -8.744 -0.968 1.00 86.38 179 GLY A O 1
ATOM 1309 N N . THR A 1 180 ? -13.965 -9.409 0.942 1.00 73.94 180 THR A N 1
ATOM 1310 C CA . THR A 1 180 ? -14.628 -10.713 1.015 1.00 73.94 180 THR A CA 1
ATOM 1311 C C . THR A 1 180 ? -15.935 -10.621 1.801 1.00 73.94 180 THR A C 1
ATOM 1313 O O . THR A 1 180 ? -16.002 -9.993 2.854 1.00 73.94 180 THR A O 1
ATOM 1316 N N . GLY A 1 181 ? -16.985 -11.296 1.325 1.00 71.12 181 GLY A N 1
ATOM 1317 C CA . GLY A 1 181 ? -18.260 -11.456 2.042 1.00 71.12 181 GLY A CA 1
ATOM 1318 C C . GLY A 1 181 ? -19.278 -10.321 1.862 1.00 71.12 181 GLY A C 1
ATOM 1319 O O . GLY A 1 181 ? -20.478 -10.571 1.971 1.00 71.12 181 GLY A O 1
ATOM 1320 N N . ALA A 1 182 ? -18.843 -9.104 1.533 1.00 80.19 182 ALA A N 1
ATOM 1321 C CA . ALA A 1 182 ? -19.718 -7.998 1.146 1.00 80.19 182 ALA A CA 1
ATOM 1322 C C . ALA A 1 182 ? -19.003 -7.046 0.171 1.00 80.19 182 ALA A C 1
ATOM 1324 O O . ALA A 1 182 ? -17.775 -6.986 0.185 1.00 80.19 182 ALA A O 1
ATOM 1325 N N . PRO A 1 183 ? -19.744 -6.270 -0.645 1.00 91.19 183 PRO A N 1
ATOM 1326 C CA . PRO A 1 183 ? -19.154 -5.189 -1.431 1.00 91.19 183 PRO A CA 1
ATOM 1327 C C . PRO A 1 183 ? -18.370 -4.215 -0.541 1.00 91.19 183 PRO A C 1
ATOM 1329 O O . PRO A 1 183 ? -18.823 -3.891 0.561 1.00 91.19 183 PRO A O 1
ATOM 1332 N N . ARG A 1 184 ? -17.231 -3.709 -1.030 1.00 94.38 184 ARG A N 1
ATOM 1333 C CA . ARG A 1 184 ? -16.353 -2.797 -0.276 1.00 94.38 184 ARG A CA 1
ATOM 1334 C C . ARG A 1 184 ? -17.075 -1.532 0.205 1.00 94.38 184 ARG A C 1
ATOM 1336 O O . ARG A 1 184 ? -16.845 -1.105 1.330 1.00 94.38 184 ARG A O 1
ATOM 1343 N N . THR A 1 185 ? -18.051 -1.036 -0.557 1.00 95.75 185 THR A N 1
ATOM 1344 C CA . THR A 1 185 ? -18.956 0.059 -0.152 1.00 95.75 185 THR A CA 1
ATOM 1345 C C . THR A 1 185 ? -19.690 -0.226 1.164 1.00 95.75 185 THR A C 1
ATOM 1347 O O . THR A 1 185 ? -19.777 0.632 2.036 1.00 95.75 185 THR A O 1
ATOM 1350 N N . VAL A 1 186 ? -20.165 -1.458 1.364 1.00 96.00 186 VAL A N 1
ATOM 1351 C CA . VAL A 1 186 ? -20.861 -1.869 2.593 1.00 96.00 186 VAL A CA 1
ATOM 1352 C C . VAL A 1 186 ? -19.887 -2.000 3.763 1.00 96.00 186 VAL A C 1
ATOM 1354 O O . VAL A 1 186 ? -20.244 -1.674 4.897 1.00 96.00 186 VAL A O 1
ATOM 1357 N N . ALA A 1 187 ? -18.671 -2.494 3.513 1.00 96.19 187 ALA A N 1
ATOM 1358 C CA . ALA A 1 187 ? -17.623 -2.551 4.529 1.00 96.19 187 ALA A CA 1
ATOM 1359 C C . ALA A 1 187 ? -17.211 -1.137 4.971 1.00 96.19 187 ALA A C 1
ATOM 1361 O O . ALA A 1 187 ? -17.180 -0.866 6.172 1.00 96.19 187 ALA A O 1
ATOM 1362 N N . TYR A 1 188 ? -17.026 -0.225 4.014 1.00 97.62 188 TYR A N 1
ATOM 1363 C CA . TYR A 1 188 ? -16.743 1.189 4.252 1.00 97.62 188 TYR A CA 1
ATOM 1364 C C . TYR A 1 188 ? -17.830 1.857 5.102 1.00 97.62 188 TYR A C 1
ATOM 1366 O O . TYR A 1 188 ? -17.535 2.413 6.156 1.00 97.62 188 TYR A O 1
ATOM 1374 N N . ASP A 1 189 ? -19.108 1.715 4.734 1.00 97.50 189 ASP A N 1
ATOM 1375 C CA . ASP A 1 189 ? -20.223 2.300 5.493 1.00 97.50 189 ASP A CA 1
ATOM 1376 C C . ASP A 1 189 ? -20.323 1.775 6.931 1.00 97.50 189 ASP A C 1
ATOM 1378 O O . ASP A 1 189 ? -20.832 2.453 7.828 1.00 97.50 189 ASP A O 1
ATOM 1382 N N . ARG A 1 190 ? -19.902 0.531 7.175 1.00 96.00 190 ARG A N 1
ATOM 1383 C CA . ARG A 1 190 ? -19.836 -0.033 8.531 1.00 96.00 190 ARG A CA 1
ATOM 1384 C C . ARG A 1 190 ? -18.656 0.537 9.308 1.00 96.00 190 ARG A C 1
ATOM 1386 O O . ARG A 1 190 ? -18.842 0.881 10.471 1.00 96.00 190 ARG A O 1
ATOM 1393 N N . LEU A 1 191 ? -17.484 0.630 8.684 1.00 97.50 191 LEU A N 1
ATOM 1394 C CA . LEU A 1 191 ? -16.287 1.216 9.282 1.00 97.50 191 LEU A CA 1
ATOM 1395 C C . LEU A 1 191 ? -16.538 2.681 9.655 1.00 97.50 191 LEU A C 1
ATOM 1397 O O . LEU A 1 191 ? -16.388 3.041 10.821 1.00 97.50 191 LEU A O 1
ATOM 1401 N N . ARG A 1 192 ? -17.024 3.493 8.708 1.00 98.31 192 ARG A N 1
ATOM 1402 C CA . ARG A 1 192 ? -17.321 4.917 8.912 1.00 98.31 192 ARG A CA 1
ATOM 1403 C C . ARG A 1 192 ? -18.282 5.146 10.075 1.00 98.31 192 ARG A C 1
ATOM 1405 O O . ARG A 1 192 ? -17.972 5.919 10.972 1.00 98.31 192 ARG A O 1
ATOM 1412 N N . ARG A 1 193 ? -19.410 4.426 10.118 1.00 98.00 193 ARG A N 1
ATOM 1413 C CA . ARG A 1 193 ? -20.379 4.554 11.224 1.00 98.00 193 ARG A CA 1
ATOM 1414 C C . ARG A 1 193 ? -19.770 4.231 12.585 1.00 98.00 193 ARG A C 1
ATOM 1416 O O . ARG A 1 193 ? -20.057 4.921 13.552 1.00 98.00 193 ARG A O 1
ATOM 1423 N N . ARG A 1 194 ? -18.916 3.205 12.672 1.00 97.50 194 ARG A N 1
ATOM 1424 C CA . ARG A 1 194 ? -18.231 2.866 13.932 1.00 97.50 194 ARG A CA 1
ATOM 1425 C C . ARG A 1 194 ? -17.302 3.985 14.389 1.00 97.50 194 ARG A C 1
ATOM 1427 O O . ARG A 1 194 ? -17.241 4.263 15.582 1.00 97.50 194 ARG A O 1
ATOM 1434 N N . VAL A 1 195 ? -16.585 4.602 13.451 1.00 98.25 195 VAL A N 1
ATOM 1435 C CA . VAL A 1 195 ? -15.704 5.742 13.730 1.00 98.25 195 VAL A CA 1
ATOM 1436 C C . VAL A 1 195 ? -16.523 6.921 14.241 1.00 98.25 195 VAL A C 1
ATOM 1438 O O . VAL A 1 195 ? -16.226 7.426 15.317 1.00 98.25 195 VAL A O 1
ATOM 1441 N N . GLU A 1 196 ? -17.602 7.281 13.546 1.00 97.81 196 GLU A N 1
ATOM 1442 C CA . GLU A 1 196 ? -18.515 8.361 13.951 1.00 97.81 196 GLU A CA 1
ATOM 1443 C C . GLU A 1 196 ? -19.124 8.112 15.340 1.00 97.81 196 GLU A C 1
ATOM 1445 O O . GLU A 1 196 ? -19.154 9.008 16.180 1.00 97.81 196 GLU A O 1
ATOM 1450 N N . GLU A 1 197 ? -19.560 6.881 15.627 1.00 97.25 197 GLU A N 1
ATOM 1451 C CA . GLU A 1 197 ? -20.100 6.500 16.938 1.00 97.25 197 GLU A CA 1
ATOM 1452 C C . GLU A 1 197 ? -19.062 6.583 18.065 1.00 97.25 197 GLU A C 1
ATOM 1454 O O . GLU A 1 197 ? -19.425 6.856 19.211 1.00 97.25 197 GLU A O 1
ATOM 1459 N N . ARG A 1 198 ? -17.787 6.287 17.782 1.00 96.38 198 ARG A N 1
ATOM 1460 C CA . ARG A 1 198 ? -16.706 6.402 18.768 1.00 96.38 198 ARG A CA 1
ATOM 1461 C C . ARG A 1 198 ? -16.332 7.861 19.001 1.00 96.38 198 ARG A C 1
ATOM 1463 O O . ARG A 1 198 ? -16.228 8.250 20.158 1.00 96.38 198 ARG A O 1
ATOM 1470 N N . GLN A 1 199 ? -16.218 8.648 17.936 1.00 94.62 199 GLN A N 1
ATOM 1471 C CA . GLN A 1 199 ? -15.924 10.079 18.010 1.00 94.62 199 GLN A CA 1
ATOM 1472 C C . GLN A 1 199 ? -16.994 10.834 18.789 1.00 94.62 199 GLN A C 1
ATOM 1474 O O . GLN A 1 199 ? -16.662 11.515 19.746 1.00 94.62 199 GLN A O 1
ATOM 1479 N N . ALA A 1 200 ? -18.277 10.617 18.483 1.00 93.88 200 ALA A N 1
ATOM 1480 C CA . ALA A 1 200 ? -19.364 11.263 19.216 1.00 93.88 200 ALA A CA 1
ATOM 1481 C C . ALA A 1 200 ? -19.303 10.981 20.729 1.00 93.88 200 ALA A C 1
ATOM 1483 O O . ALA A 1 200 ? -19.557 11.867 21.536 1.00 93.88 200 ALA A O 1
ATOM 1484 N N . LYS A 1 201 ? -18.918 9.759 21.130 1.00 92.56 201 LYS A N 1
ATOM 1485 C CA . LYS A 1 201 ? -18.739 9.410 22.550 1.00 92.56 201 LYS A CA 1
ATOM 1486 C C . LYS A 1 201 ? -17.536 10.110 23.181 1.00 92.56 201 LYS A C 1
ATOM 1488 O O . LYS A 1 201 ? -17.603 10.456 24.353 1.00 92.56 201 LYS A O 1
ATOM 1493 N N . GLU A 1 202 ? -16.433 10.258 22.453 1.00 90.75 202 GLU A N 1
ATOM 1494 C CA . GLU A 1 202 ? -15.239 10.962 22.942 1.00 90.75 202 GLU A CA 1
ATOM 1495 C C . GLU A 1 202 ? -15.493 12.474 23.050 1.00 90.75 202 GLU A C 1
ATOM 1497 O O . GLU A 1 202 ? -15.149 13.077 24.069 1.00 90.75 202 GLU A O 1
ATOM 1502 N N . ASP A 1 203 ? -16.190 13.054 22.072 1.00 88.19 203 ASP A N 1
ATOM 1503 C CA . ASP A 1 203 ? -16.602 14.458 22.056 1.00 88.19 203 ASP A CA 1
ATOM 1504 C C . ASP A 1 203 ? -17.569 14.767 23.212 1.00 88.19 203 ASP A C 1
ATOM 1506 O O . ASP A 1 203 ? -17.327 15.701 23.979 1.00 88.19 203 ASP A O 1
ATOM 1510 N N . ASP A 1 204 ? -18.603 13.940 23.418 1.00 87.69 204 ASP A N 1
ATOM 1511 C CA . ASP A 1 204 ? -19.535 14.067 24.549 1.00 87.69 204 ASP A CA 1
ATOM 1512 C C . ASP A 1 204 ? -18.804 14.035 25.905 1.00 87.69 204 ASP A C 1
ATOM 1514 O O . ASP A 1 204 ? -19.165 14.761 26.833 1.00 87.69 204 ASP A O 1
ATOM 1518 N N . VAL A 1 205 ? -17.762 13.203 26.031 1.00 80.62 205 VAL A N 1
ATOM 1519 C CA . VAL A 1 205 ? -16.942 13.114 27.247 1.00 80.62 205 VAL A CA 1
ATOM 1520 C C . VAL A 1 205 ? -16.072 14.356 27.422 1.00 80.62 205 VAL A C 1
ATOM 1522 O O . VAL A 1 205 ? -16.019 14.880 28.531 1.00 80.62 205 VAL A O 1
ATOM 1525 N N . SER A 1 206 ? -15.423 14.862 26.370 1.00 74.38 206 SER A N 1
ATOM 1526 C CA . SER A 1 206 ? -14.626 16.098 26.454 1.00 74.38 206 SER A CA 1
ATOM 1527 C C . SER A 1 206 ? -15.467 17.322 26.843 1.00 74.38 206 SER A C 1
ATOM 1529 O O . SER A 1 206 ? -15.082 18.065 27.744 1.00 74.38 206 SER A O 1
ATOM 1531 N N . GLY A 1 207 ? -16.674 17.466 26.282 1.00 69.00 207 GLY A N 1
ATOM 1532 C CA . GLY A 1 207 ? -17.584 18.576 26.585 1.00 69.00 207 GLY A CA 1
ATOM 1533 C C . GLY A 1 207 ? -18.116 18.597 28.025 1.00 69.00 207 GLY A C 1
ATOM 1534 O O . GLY A 1 207 ? -18.567 19.640 28.494 1.00 69.00 207 GLY A O 1
ATOM 1535 N N . LEU A 1 208 ? -18.043 17.475 28.753 1.00 70.56 208 LEU A N 1
ATOM 1536 C CA . LEU A 1 208 ? -18.381 17.396 30.181 1.00 70.56 208 LEU A CA 1
ATOM 1537 C C . LEU A 1 208 ? -17.298 17.993 31.099 1.00 70.56 208 LEU A C 1
ATOM 1539 O O . LEU A 1 208 ? -17.593 18.256 32.265 1.00 70.56 208 LEU A O 1
ATOM 1543 N N . PHE A 1 209 ? -16.071 18.196 30.606 1.00 61.03 209 PHE A N 1
ATOM 1544 C CA . PHE A 1 209 ? -14.947 18.732 31.387 1.00 61.03 209 PHE A CA 1
ATOM 1545 C C . PHE A 1 209 ? -14.587 20.191 31.052 1.00 61.03 209 PHE A C 1
ATOM 1547 O O . PHE A 1 209 ? -13.822 20.792 31.800 1.00 61.03 209 PHE A O 1
ATOM 1554 N N . ASP A 1 210 ? -15.172 20.778 30.000 1.00 60.69 210 ASP A N 1
ATOM 1555 C CA . ASP A 1 210 ? -14.907 22.157 29.543 1.00 60.69 210 ASP A CA 1
ATOM 1556 C C . ASP A 1 210 ? -15.843 23.225 30.159 1.00 60.69 210 ASP A C 1
ATOM 1558 O O . ASP A 1 210 ? -15.894 24.369 29.700 1.00 60.69 210 ASP A O 1
ATOM 1562 N N . THR A 1 211 ? -16.601 22.892 31.208 1.00 52.22 211 THR A N 1
ATOM 1563 C CA . THR A 1 211 ? -17.344 23.892 31.995 1.00 52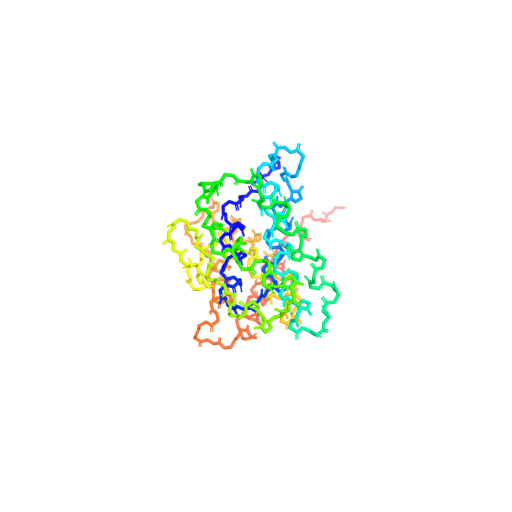.22 211 THR A CA 1
ATOM 1564 C C . THR A 1 211 ? -16.488 24.456 33.127 1.00 52.22 211 THR A C 1
ATOM 1566 O O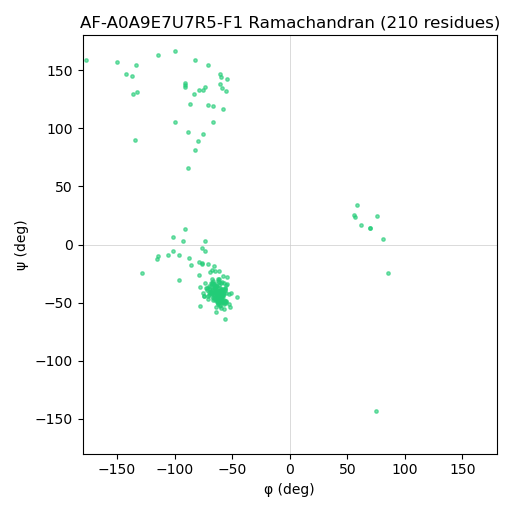 . THR A 1 211 ? -16.464 23.859 34.200 1.00 52.22 211 THR A O 1
ATOM 1569 N N . ASP A 1 212 ? -15.860 25.614 32.896 1.00 50.66 212 ASP A N 1
ATOM 1570 C CA . ASP A 1 212 ? -15.488 26.615 33.916 1.00 50.66 212 ASP A CA 1
ATOM 1571 C C . ASP A 1 212 ? -15.486 28.041 33.323 1.00 50.66 212 ASP A C 1
ATOM 1573 O O . ASP A 1 212 ? -14.818 28.274 32.288 1.00 50.66 212 ASP A O 1
#

Solvent-accessible surface area (backbone atoms only — not comparable to full-atom values): 10841 Å² total; per-residue (Å²): 129,84,78,73,77,6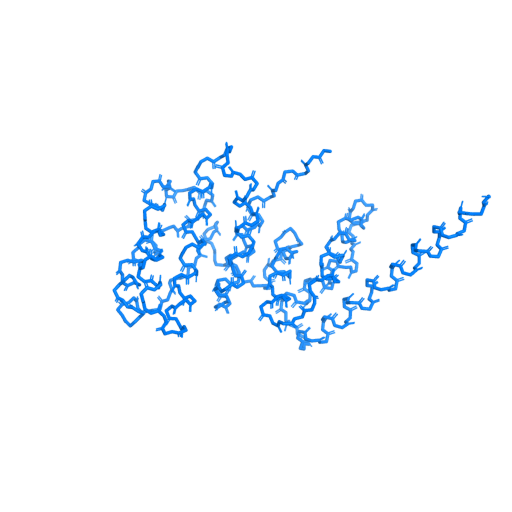1,52,72,29,22,51,49,18,16,35,10,28,42,67,70,68,35,26,65,38,19,28,49,25,28,51,58,39,25,75,76,28,54,91,79,35,64,58,62,24,28,45,31,50,15,51,37,25,42,25,49,13,52,41,28,39,76,72,67,38,53,69,59,7,23,55,26,17,49,52,12,48,63,34,44,70,78,42,61,73,67,53,87,39,33,56,47,65,57,55,62,67,36,28,66,26,36,33,74,31,56,82,69,33,55,76,85,65,83,57,30,47,77,88,36,75,42,42,50,74,71,47,50,66,79,17,30,41,49,38,34,34,26,48,24,51,70,73,71,45,78,35,65,47,49,55,49,28,44,53,50,18,54,57,37,48,74,82,34,101,63,36,76,39,43,55,34,45,44,43,34,49,40,44,62,98,50,62,43,69,61,32,45,58,51,40,38,50,52,39,52,58,48,48,54,55,52,50,56,54,53,64,71,69,69,78,128

Foldseek 3Di:
DPPQQPLLLLQLLLLQCVVVVVLQLSLQSLVVNLVRCVVPPVLSNLQSLLSNLLSQLVVCQVVVNLVSNLVSLVSSLVSCVPHDCPVQQKRCPQVNVQSVQSNVHCVSSDDRDRIDGPNDRHHLLNHALSNLLSSLLSVCVSVVHDSVLSNLLSVVQVVCVVPDVDDPSRVLSSCLRNCPPHHNVVSVVVSSVVSVVVVVVVVVVVVVVPDD

Secondary structure (DSSP, 8-state):
--PPP-HHHHHHHHHHHHHTT-HHHHHHHHHHHHHHHTTT-HHHHHHHHHHHHHHHHHHHHHTT-HHHHHHHHHHHHHHHTTS-TTGGGB--HHHHHHHHHHHH-HHHH-SPPP-EETTEE--GGG--HHHHHHHHHHHHHHTT--SHHHHHHHHHHHHHHHH-S--HHHHHHHHHHH--SS-HHHHHHHHHHHHHHHHHHHHHHHHTT---

Mean predicted aligned error: 4.19 Å

Radius of gyration: 19.02 Å; Cα contacts (8 Å, |Δi|>4): 314; chains: 1; bounding box: 43×43×59 Å

InterPro domains:
  IPR005500 Protein of unknown function DUF309 [PF03745] (11-71)
  IPR023203 TTHA0068-like superfamily [SSF140663] (7-117)

pLDDT: mean 94.18, std 9.65, range [33.31, 98.81]

Sequence (212 aa):
MTDAVDVPAHLRAGAALYTAGRFHAAHDPWEHAWLAVRDTAPDDAALLQGLIQTTAALHHARAGNREGATGLAGSAADYLAGVPDDHRDVDLDPIRAFLPGLAASLDAAGTPPPLHIDGREWTLADLELPAAGPAAVALAEDEGFDESPVERAVTFAWADLADSPTSAFADAILAFVAGTGAPRTVAYDRLRRRVEERQAKEDDVSGLFDTD

Nearest PDB structures (foldseek):
  2ijq-assembly1_A  TM=8.825E-01  e=6.095E-05  Haloarcula marismortui
  2ijq-assembly2_B  TM=8.554E-01  e=4.799E-04  Haloarcula marismortui
  7khv-assembly3_F  TM=5.705E-01  e=2.216E+00  Clostridium perfringens
  9dze-assembly1_c  TM=3.007E-01  e=4.615E+00  synthetic construct